Protein AF-0000000087408453 (afdb_homodimer)

Solvent-accessible surface area (backbone atoms only — not comparable to full-atom values): 18661 Å² total; per-residue (Å²): 133,64,46,67,60,50,50,52,52,48,30,49,55,36,47,44,51,53,50,49,47,56,53,43,51,70,57,34,49,85,75,74,33,48,58,51,70,79,41,79,42,67,75,46,68,45,83,52,96,92,34,79,39,80,36,68,42,66,32,49,29,30,40,36,37,74,56,30,38,35,37,43,53,87,82,32,24,35,42,33,34,52,36,48,50,93,59,66,45,54,67,56,48,38,49,48,47,66,75,33,64,50,28,38,32,23,30,66,84,51,62,87,54,58,64,39,41,44,90,76,63,60,88,70,57,37,64,59,42,44,52,46,52,69,71,42,90,58,61,37,31,34,44,30,37,54,25,95,35,62,67,55,35,51,56,47,51,55,51,46,52,54,51,30,60,75,61,58,50,59,86,121,132,62,48,67,60,52,49,52,50,46,30,48,56,37,46,45,48,53,51,49,47,56,53,45,50,69,58,35,48,83,75,72,32,48,59,50,71,77,41,79,42,67,75,48,68,44,83,53,97,94,34,80,38,79,35,68,43,65,33,48,29,29,40,37,39,72,56,31,37,36,38,43,53,87,83,32,25,35,41,34,36,53,35,48,49,92,60,65,44,53,68,57,49,38,50,49,47,67,77,33,66,52,29,38,31,24,29,66,84,52,59,87,54,57,65,39,41,43,89,75,63,60,90,69,56,36,64,60,41,44,49,48,53,69,71,42,90,56,61,38,31,33,45,31,37,54,26,96,36,63,68,55,35,51,55,48,51,55,51,46,52,54,52,32,60,76,60,58,49,59,86,122

pLDDT: mean 95.97, std 4.16, range [68.38, 98.94]

Secondary structure (DSSP, 8-state):
--HHHHHHHHHHHHHHHHHHHHHHHHHGGGGT-EEPPPEEE-S-EEEETTEEEE--S-EEEEEEETTEEEEE-SS-EEEEEEEEGGG--HHHHHHHHHH-SSEEEEESSSTTSEEEETTTT-S--HHHHHHHHHHSS-SEEEEEEEESSHHHHHHHHHHHHHHHHHTT-S--/--HHHHHHHHHHHHHHHHHHHHHHHHHGGGGT-EEPPPEEE-S-EEEETTEEEE--S-EEEEEEETTEEEEE-SS-EEEEEEEEGGG--HHHHHHHHHH-SSEEEEESSSTTSEEEETTTT-S--HHHHHHHHHHSS-SEEEEEEEESSHHHHHHHHHHHHHHHHHTT-S--

Foldseek 3Di:
DDPVVVVVLQCQQQVLVQVLLVVCCVPCVVVVKHKDHKDWDAFAWDCDPNATDHDRGTWIWIDIPDFKIWTDDSVFTKMKGKFFLVLDDLVLLQVLCVLFVQKWKAAPVPRRDTLDGCVPPPDDHSVSSNVSSVPDPGGMMMIMGGDHHSVVRSVVVVVVSVSCVVSVRHPD/DDPVVVVVLQCQQQVLVQVLLVVCCVPCVVVVKHKDHKDWDAFAWDQDPNATHHDRGTWIWIDIPDFKIWTDDSVFTKMKGKFFLVLDDLVLLQVLCVVFVQKWKAAPVCRRDTLDGCVPPPDDHSVSSNVSSVPDPGGMMMIMGGDHHSVVRSVVVVVVSVSCVVSVRHPD

Nearest PDB structures (foldseek):
  1yb3-assembly1_A  TM=9.472E-01  e=1.348E-21  Pyrococcus furiosus
  2ip4-assembly2_B  TM=4.965E-01  e=4.351E+00  Thermus thermophilus HB8
  6wom-assembly2_C  TM=4.190E-01  e=4.351E+00  Elizabethkingia anophelis
  2yrx-assembly1_A  TM=4.524E-01  e=7.508E+00  Geobacillus kaustophilus
  1yb3-assembly1_A  TM=9.467E-01  e=1.176E-21  Pyrococcus furiosus

Sequence (344 aa):
MNVREIHEFLNEMWESIFTLNEELKLELPREGFRVEDVEEAFGAYLFLDGEWRLMKYPHPAFEIKPQIEVGATPESYYFVVAVPKERISENFVGLFVEIFPRSFIYGAQDFLSDVYNWRRDGRVSPTEILEKIEGSSENLFQFEANFGSAGALKQGILRLIDLGKRFEIFDLMNVREIHEFLNEMWESIFTLNEELKLELPREGFRVEDVEEAFGAYLFLDGEWRLMKYPHPAFEIKPQIEVGATPESYYFVVAVPKERISENFVGLFVEIFPRSFIYGAQDFLSDVYNWRRDGRVSPTEILEKIEGSSENLFQFEANFGSAGALKQGILRLIDLGKRFEIFDL

InterPro domains:
  IPR024505 Protein of unknown function DUF3201 [PF11447] (8-158)
  IPR045864 Class II Aminoacyl-tRNA synthetase/Biotinyl protein ligase (BPL) and lipoyl protein ligase (LPL) [G3DSA:3.30.930.10] (1-170)

Structure (mmCIF, N/CA/C/O backbone):
data_AF-0000000087408453-model_v1
#
loop_
_entity.id
_entity.type
_entity.pdbx_description
1 polymer 'DUF3201 domain-containing protein'
#
loop_
_atom_site.group_PDB
_atom_site.id
_atom_site.type_symbol
_atom_site.label_atom_id
_atom_site.label_alt_id
_atom_site.label_comp_id
_atom_site.label_asym_id
_atom_site.label_entity_id
_atom_site.label_seq_id
_atom_site.pdbx_PDB_ins_code
_atom_site.Cartn_x
_atom_site.Cartn_y
_atom_site.Cartn_z
_atom_site.occupancy
_atom_site.B_iso_or_equiv
_atom_site.auth_seq_id
_atom_site.auth_comp_id
_atom_site.auth_asym_id
_atom_site.auth_atom_id
_atom_site.pdbx_PDB_model_num
ATOM 1 N N . MET A 1 1 ? -10.281 -0.448 -14.07 1 76 1 MET A N 1
ATOM 2 C CA . MET A 1 1 ? -9.273 0.572 -13.789 1 76 1 MET A CA 1
ATOM 3 C C . MET A 1 1 ? -7.996 0.302 -14.578 1 76 1 MET A C 1
ATOM 5 O O . MET A 1 1 ? -7.609 -0.853 -14.766 1 76 1 MET A O 1
ATOM 9 N N . ASN A 1 2 ? -7.426 1.362 -15.031 1 90.06 2 ASN A N 1
ATOM 10 C CA . ASN A 1 2 ? -6.203 1.257 -15.82 1 90.06 2 ASN A CA 1
ATOM 11 C C . ASN A 1 2 ? -4.992 0.958 -14.938 1 90.06 2 ASN A C 1
ATOM 13 O O . ASN A 1 2 ? -4.613 1.776 -14.102 1 90.06 2 ASN A O 1
ATOM 17 N N . VAL A 1 3 ? -4.387 -0.182 -15.133 1 93.56 3 VAL A N 1
ATOM 18 C CA . VAL A 1 3 ? -3.301 -0.672 -14.289 1 93.56 3 VAL A CA 1
ATOM 19 C C . VAL A 1 3 ? -2.098 0.26 -14.398 1 93.56 3 VAL A C 1
ATOM 21 O O . VAL A 1 3 ? -1.432 0.549 -13.406 1 93.56 3 VAL A O 1
ATOM 24 N N . ARG A 1 4 ? -1.843 0.698 -15.555 1 94.69 4 ARG A N 1
ATOM 25 C CA . ARG A 1 4 ? -0.715 1.602 -15.766 1 94.69 4 ARG A CA 1
ATOM 26 C C . ARG A 1 4 ? -0.876 2.879 -14.953 1 94.69 4 ARG A C 1
ATOM 28 O O . ARG A 1 4 ? 0.064 3.32 -14.289 1 94.69 4 ARG A O 1
ATOM 35 N N . GLU A 1 5 ? -2.025 3.443 -14.977 1 95 5 GLU A N 1
ATOM 36 C CA . GLU A 1 5 ? -2.295 4.688 -14.266 1 95 5 GLU A CA 1
ATOM 37 C C . GLU A 1 5 ? -2.16 4.5 -12.758 1 95 5 GLU A C 1
ATOM 39 O O . GLU A 1 5 ? -1.572 5.336 -12.07 1 95 5 GLU A O 1
ATOM 44 N N . ILE A 1 6 ? -2.66 3.404 -12.305 1 95.94 6 ILE A N 1
ATOM 45 C CA . ILE A 1 6 ? -2.6 3.127 -10.875 1 95.94 6 ILE A CA 1
ATOM 46 C C . ILE A 1 6 ? -1.148 2.904 -10.453 1 95.94 6 ILE A C 1
ATOM 48 O O . ILE A 1 6 ? -0.705 3.428 -9.43 1 95.94 6 ILE A O 1
ATOM 52 N N . HIS A 1 7 ? -0.472 2.146 -11.266 1 96.94 7 HIS A N 1
ATOM 53 C CA . HIS A 1 7 ? 0.93 1.866 -10.977 1 96.94 7 HIS A CA 1
ATOM 54 C C . HIS A 1 7 ? 1.746 3.152 -10.906 1 96.94 7 HIS A C 1
ATOM 56 O O . HIS A 1 7 ? 2.492 3.369 -9.953 1 96.94 7 HIS A O 1
ATOM 62 N N . GLU A 1 8 ? 1.574 3.938 -11.906 1 96.75 8 GLU A N 1
ATOM 63 C CA . GLU A 1 8 ? 2.33 5.188 -11.953 1 96.75 8 GLU A CA 1
ATOM 64 C C . GLU A 1 8 ? 1.971 6.098 -10.789 1 96.75 8 GLU A C 1
ATOM 66 O O . GLU A 1 8 ? 2.848 6.727 -10.188 1 96.75 8 GLU A O 1
ATOM 71 N N . PHE A 1 9 ? 0.693 6.145 -10.547 1 97.31 9 PHE A N 1
ATOM 72 C CA . PHE A 1 9 ? 0.204 6.98 -9.453 1 97.31 9 PHE A CA 1
ATOM 73 C C . PHE A 1 9 ? 0.789 6.527 -8.125 1 97.31 9 PHE A C 1
ATOM 75 O O . PHE A 1 9 ? 1.341 7.336 -7.375 1 97.31 9 PHE A O 1
ATOM 82 N N . LEU A 1 10 ? 0.702 5.266 -7.773 1 98.19 10 LEU A N 1
ATOM 83 C CA . LEU A 1 10 ? 1.181 4.73 -6.504 1 98.19 10 LEU A CA 1
ATOM 84 C C . LEU A 1 10 ? 2.701 4.82 -6.414 1 98.19 10 LEU A C 1
ATOM 86 O O . LEU A 1 10 ? 3.248 5.133 -5.355 1 98.19 10 LEU A O 1
ATOM 90 N N . ASN A 1 11 ? 3.371 4.516 -7.469 1 98.19 11 ASN A N 1
ATOM 91 C CA . ASN A 1 11 ? 4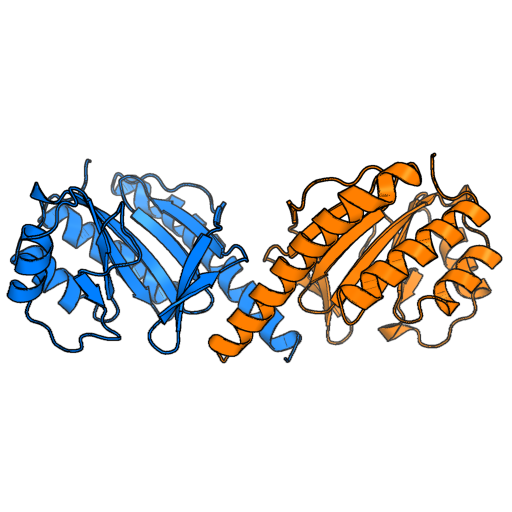.824 4.637 -7.465 1 98.19 11 ASN A CA 1
ATOM 92 C C . ASN A 1 11 ? 5.27 6.066 -7.152 1 98.19 11 ASN A C 1
ATOM 94 O O . ASN A 1 11 ? 6.191 6.273 -6.367 1 98.19 11 ASN A O 1
ATOM 98 N N . GLU A 1 12 ? 4.613 6.984 -7.797 1 98 12 GLU A N 1
ATOM 99 C CA . GLU A 1 12 ? 4.953 8.383 -7.555 1 98 12 GLU A CA 1
ATOM 100 C C . GLU A 1 12 ? 4.691 8.766 -6.102 1 98 12 GLU A C 1
ATOM 102 O O . GLU A 1 12 ? 5.508 9.453 -5.477 1 98 12 GLU A O 1
ATOM 107 N N . MET A 1 13 ? 3.604 8.359 -5.566 1 98.31 13 MET A N 1
ATOM 108 C CA . MET A 1 13 ? 3.227 8.688 -4.195 1 98.31 13 MET A CA 1
ATOM 109 C C . MET A 1 13 ? 4.266 8.164 -3.209 1 98.31 13 MET A C 1
ATOM 111 O O . MET A 1 13 ? 4.762 8.914 -2.367 1 98.31 13 MET A O 1
ATOM 115 N N . TRP A 1 14 ? 4.656 6.949 -3.367 1 98.75 14 TRP A N 1
ATOM 116 C CA . TRP A 1 14 ? 5.602 6.34 -2.438 1 98.75 14 TRP A CA 1
ATOM 117 C C . TRP A 1 14 ? 7.012 6.871 -2.67 1 98.75 14 TRP A C 1
ATOM 119 O O . TRP A 1 14 ? 7.719 7.207 -1.719 1 98.75 14 TRP A O 1
ATOM 129 N N . GLU A 1 15 ? 7.367 6.98 -3.885 1 98.56 15 GLU A N 1
ATOM 130 C CA . GLU A 1 15 ? 8.703 7.477 -4.203 1 98.56 15 GLU A CA 1
ATOM 131 C C . GLU A 1 15 ? 8.898 8.898 -3.689 1 98.56 15 GLU A C 1
ATOM 133 O O . GLU A 1 15 ? 9.969 9.242 -3.186 1 98.56 15 GLU A O 1
ATOM 138 N N . SER A 1 16 ? 7.91 9.703 -3.904 1 98.81 16 SER A N 1
ATOM 139 C CA . SER A 1 16 ? 8.023 11.094 -3.486 1 98.81 16 SER A CA 1
ATOM 140 C C . SER A 1 16 ? 8.188 11.211 -1.974 1 98.81 16 SER A C 1
ATOM 142 O O . SER A 1 16 ? 8.906 12.078 -1.483 1 98.81 16 SER A O 1
ATOM 144 N N . ILE A 1 17 ? 7.523 10.344 -1.238 1 98.94 17 ILE A N 1
ATOM 145 C CA . ILE A 1 17 ? 7.629 10.383 0.217 1 98.94 17 ILE A CA 1
ATOM 146 C C . ILE A 1 17 ? 9 9.875 0.647 1 98.94 17 ILE A C 1
ATOM 148 O O . ILE A 1 17 ? 9.617 10.422 1.565 1 98.94 17 ILE A O 1
ATOM 152 N N . PHE A 1 18 ? 9.523 8.859 -0.008 1 98.88 18 PHE A N 1
ATOM 153 C CA . PHE A 1 18 ? 10.883 8.406 0.273 1 98.88 18 PHE A CA 1
ATOM 154 C C . PHE A 1 18 ? 11.891 9.523 0.042 1 98.88 18 PHE A C 1
ATOM 156 O O . PHE A 1 18 ? 12.758 9.766 0.88 1 98.88 18 PHE A O 1
ATOM 163 N N . THR A 1 19 ? 11.711 10.125 -1.048 1 98.81 19 THR A N 1
ATOM 164 C CA . THR A 1 19 ? 12.633 11.203 -1.402 1 98.81 19 THR A CA 1
ATOM 165 C C . THR A 1 19 ? 12.539 12.352 -0.395 1 98.81 19 THR A C 1
ATOM 167 O O . THR A 1 19 ? 13.555 12.852 0.081 1 98.81 19 THR A O 1
ATOM 170 N N . LEU A 1 20 ? 11.352 12.75 -0.114 1 98.88 20 LEU A N 1
ATOM 171 C CA . LEU A 1 20 ? 11.141 13.812 0.859 1 98.88 20 LEU A CA 1
ATOM 172 C C . LEU A 1 20 ? 11.758 13.445 2.207 1 98.88 20 LEU A C 1
ATOM 174 O O . LEU A 1 20 ? 12.367 14.289 2.867 1 98.88 20 LEU A O 1
ATOM 178 N N . ASN A 1 21 ? 11.539 12.219 2.645 1 98.88 21 ASN A N 1
ATOM 179 C CA . ASN A 1 21 ? 12.094 11.742 3.906 1 98.88 21 ASN A CA 1
ATOM 180 C C . ASN A 1 21 ? 13.609 11.914 3.957 1 98.88 21 ASN A C 1
ATOM 182 O O . ASN A 1 21 ? 14.148 12.422 4.941 1 98.88 21 ASN A O 1
ATOM 186 N N . GLU A 1 22 ? 14.25 11.547 2.893 1 98.75 22 GLU A N 1
ATOM 187 C CA . GLU A 1 22 ? 15.703 11.688 2.824 1 98.75 22 GLU A CA 1
ATOM 188 C C . GLU A 1 22 ? 16.125 13.148 2.895 1 98.75 22 GLU A C 1
ATOM 190 O O . GLU A 1 22 ? 17.094 13.492 3.578 1 98.75 22 GLU A O 1
ATOM 195 N N . GLU A 1 23 ? 15.422 13.961 2.178 1 98.69 23 GLU A N 1
ATOM 196 C CA . GLU A 1 23 ? 15.727 15.391 2.184 1 98.69 23 GLU A CA 1
ATOM 197 C C . GLU A 1 23 ? 15.562 15.984 3.58 1 98.69 23 GLU A C 1
ATOM 199 O O . GLU A 1 23 ? 16.422 16.734 4.043 1 98.69 23 GLU A O 1
ATOM 204 N N . LEU A 1 24 ? 14.5 15.633 4.219 1 98.75 24 LEU A N 1
ATOM 205 C CA . LEU A 1 24 ? 14.203 16.219 5.523 1 98.75 24 LEU A CA 1
ATOM 206 C C . LEU A 1 24 ? 15.164 15.688 6.586 1 98.75 24 LEU A C 1
ATOM 208 O O . LEU A 1 24 ? 15.5 16.391 7.535 1 98.75 24 LEU A O 1
ATOM 212 N N . LYS A 1 25 ? 15.625 14.453 6.441 1 98.56 25 LYS A N 1
ATOM 213 C CA . LYS A 1 25 ? 16.641 13.898 7.344 1 98.56 25 LYS A CA 1
ATOM 214 C C . LYS A 1 25 ? 17.922 14.719 7.301 1 98.56 25 LYS A C 1
ATOM 216 O O . LYS A 1 25 ? 18.641 14.805 8.297 1 98.56 25 LYS A O 1
ATOM 221 N N . LEU A 1 26 ? 18.172 15.266 6.199 1 97.88 26 LEU A N 1
ATOM 222 C CA . LEU A 1 26 ? 19.375 16.062 6.027 1 97.88 26 LEU A CA 1
ATOM 223 C C . LEU A 1 26 ? 19.172 17.484 6.543 1 97.88 26 LEU A C 1
ATOM 225 O O . LEU A 1 26 ? 20.078 18.094 7.117 1 97.88 26 LEU A O 1
ATOM 229 N N . GLU A 1 27 ? 18.031 18 6.445 1 97.44 27 GLU A N 1
ATOM 230 C CA . GLU A 1 27 ? 17.797 19.422 6.617 1 97.44 27 GLU A CA 1
ATOM 231 C C . GLU A 1 27 ? 17.328 19.734 8.031 1 97.44 27 GLU A C 1
ATOM 233 O O . GLU A 1 27 ? 17.688 20.766 8.602 1 97.44 27 GLU A O 1
ATOM 238 N N . LEU A 1 28 ? 16.562 18.875 8.672 1 97.38 28 LEU A N 1
ATOM 239 C CA . LEU A 1 28 ? 15.758 19.297 9.82 1 97.38 28 LEU A CA 1
ATOM 240 C C . LEU A 1 28 ? 16.531 19.125 11.117 1 97.38 28 LEU A C 1
ATOM 242 O O . LEU A 1 28 ? 16.203 19.734 12.133 1 97.38 28 LEU A O 1
ATOM 246 N N . PRO A 1 29 ? 17.562 18.234 11.086 1 94.81 29 PRO A N 1
ATOM 247 C CA . PRO A 1 29 ? 18.328 18.125 12.336 1 94.81 29 PRO A CA 1
ATOM 248 C C . PRO A 1 29 ? 18.922 19.453 12.781 1 94.81 29 PRO A C 1
ATOM 250 O O . PRO A 1 29 ? 19 19.734 13.984 1 94.81 29 PRO A O 1
ATOM 253 N N . ARG A 1 30 ? 19.266 20.281 11.922 1 92.62 30 ARG A N 1
ATOM 254 C CA . ARG A 1 30 ? 19.812 21.594 12.266 1 92.62 30 ARG A CA 1
ATOM 255 C C . ARG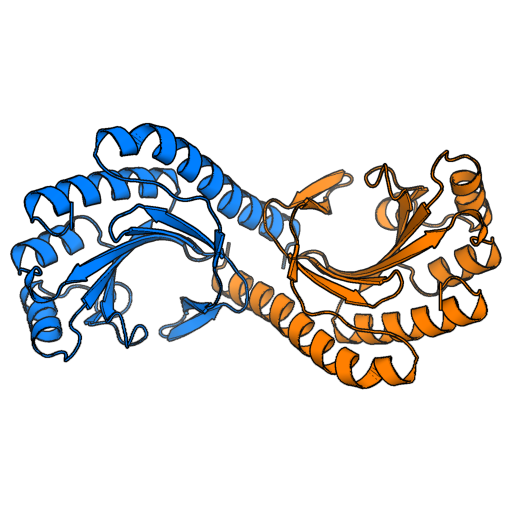 A 1 30 ? 18.781 22.469 12.953 1 92.62 30 ARG A C 1
ATOM 257 O O . ARG A 1 30 ? 19.125 23.422 13.656 1 92.62 30 ARG A O 1
ATOM 264 N N . GLU A 1 31 ? 17.516 22.141 12.75 1 91.56 31 GLU A N 1
ATOM 265 C CA . GLU A 1 31 ? 16.422 22.891 13.352 1 91.56 31 GLU A CA 1
ATOM 266 C C . GLU A 1 31 ? 15.953 22.25 14.656 1 91.56 31 GLU A C 1
ATOM 268 O O . GLU A 1 31 ? 14.984 22.719 15.266 1 91.56 31 GLU A O 1
ATOM 273 N N . GLY A 1 32 ? 16.578 21.141 15.055 1 92.19 32 GLY A N 1
ATOM 274 C CA . GLY A 1 32 ? 16.25 20.5 16.312 1 92.19 32 GLY A CA 1
ATOM 275 C C . GLY A 1 32 ? 15.25 19.375 16.156 1 92.19 32 GLY A C 1
ATOM 276 O O . GLY A 1 32 ? 14.688 18.891 17.141 1 92.19 32 GLY A O 1
ATOM 277 N N . PHE A 1 33 ? 14.961 18.906 14.938 1 96.62 33 PHE A N 1
ATOM 278 C CA . PHE A 1 33 ? 13.984 17.844 14.695 1 96.62 33 PHE A CA 1
ATOM 279 C C . PHE A 1 33 ? 14.68 16.562 14.266 1 96.62 33 PHE A C 1
ATOM 281 O O . PHE A 1 33 ? 15.742 16.594 13.641 1 96.62 33 PHE A O 1
ATOM 288 N N . ARG A 1 34 ? 14.109 15.461 14.711 1 97.25 34 ARG A N 1
ATOM 289 C CA . ARG A 1 34 ? 14.562 14.141 14.281 1 97.25 34 ARG A CA 1
ATOM 290 C C . ARG A 1 34 ? 13.562 13.508 13.312 1 97.25 34 ARG A C 1
ATOM 292 O O . ARG A 1 34 ? 12.375 13.422 13.609 1 97.25 34 ARG A O 1
ATOM 299 N N . VAL A 1 35 ? 14.047 13.086 12.219 1 98.62 35 VAL A N 1
ATOM 300 C CA . VAL A 1 35 ? 13.203 12.508 11.18 1 98.62 35 VAL A CA 1
ATOM 301 C C . VAL A 1 35 ? 13.352 10.984 11.172 1 98.62 35 VAL A C 1
ATOM 303 O O . VAL A 1 35 ? 14.453 10.469 11.023 1 98.62 35 VAL A O 1
ATOM 306 N N . GLU A 1 36 ? 12.25 10.273 11.328 1 98.81 36 GLU A N 1
ATOM 307 C CA . GLU A 1 36 ? 12.25 8.812 11.344 1 98.81 36 GLU A CA 1
ATOM 308 C C . GLU A 1 36 ? 12.102 8.242 9.938 1 98.81 36 GLU A C 1
ATOM 310 O O . GLU A 1 36 ? 11.836 8.984 8.992 1 98.81 36 GLU A O 1
ATOM 315 N N . ASP A 1 37 ? 12.336 6.973 9.852 1 98.62 37 ASP A N 1
ATOM 316 C CA . ASP A 1 37 ? 12.211 6.301 8.562 1 98.62 37 ASP A CA 1
ATOM 317 C C . ASP A 1 37 ? 10.75 6.207 8.133 1 98.62 37 ASP A C 1
ATOM 319 O O . ASP A 1 37 ? 9.844 6.238 8.969 1 98.62 37 ASP A O 1
ATOM 323 N N . VAL A 1 38 ? 10.594 6.098 6.84 1 98.81 38 VAL A N 1
ATOM 324 C CA . VAL A 1 38 ? 9.258 5.875 6.289 1 98.81 38 VAL A CA 1
ATOM 325 C C . VAL A 1 38 ? 8.742 4.5 6.715 1 98.81 38 VAL A C 1
ATOM 327 O O . VAL A 1 38 ? 9.492 3.518 6.688 1 98.81 38 VAL A O 1
ATOM 330 N N . GLU A 1 39 ? 7.488 4.453 7.117 1 98.25 39 GLU A N 1
ATOM 331 C CA . GLU A 1 39 ? 6.816 3.201 7.457 1 98.25 39 GLU A CA 1
ATOM 332 C C . GLU A 1 39 ? 5.523 3.037 6.66 1 98.25 39 GLU A C 1
ATOM 334 O O . GLU A 1 39 ? 5.066 3.977 6.008 1 98.25 39 GLU A O 1
ATOM 339 N N . GLU A 1 40 ? 5.023 1.802 6.637 1 98 40 GLU A N 1
ATOM 340 C CA . GLU A 1 40 ? 3.691 1.512 6.113 1 98 40 GLU A CA 1
ATOM 341 C C . GLU A 1 40 ? 2.625 1.691 7.191 1 98 40 GLU A C 1
ATOM 343 O O . GLU A 1 40 ? 2.553 0.905 8.141 1 98 40 GLU A O 1
ATOM 348 N N . ALA A 1 41 ? 1.834 2.662 7.02 1 97.81 41 ALA A N 1
ATOM 349 C CA . ALA A 1 41 ? 0.827 2.955 8.039 1 97.81 41 ALA A CA 1
ATOM 350 C C . ALA A 1 41 ? -0.547 2.445 7.613 1 97.81 41 ALA A C 1
ATOM 352 O O . ALA A 1 41 ? -0.99 2.697 6.488 1 97.81 41 ALA A O 1
ATOM 353 N N . PHE A 1 42 ? -1.239 1.723 8.492 1 97.44 42 PHE A N 1
ATOM 354 C CA . PHE A 1 42 ? -2.592 1.226 8.273 1 97.44 42 PHE A CA 1
ATOM 355 C C . PHE A 1 42 ? -3.602 2.018 9.094 1 97.44 42 PHE A C 1
ATOM 357 O O . PHE A 1 42 ? -3.227 2.744 10.016 1 97.44 42 PHE A O 1
ATOM 364 N N . GLY A 1 43 ? -4.816 1.871 8.711 1 93.94 43 GLY A N 1
ATOM 365 C CA . GLY A 1 43 ? -5.898 2.367 9.547 1 93.94 43 GLY A CA 1
ATOM 366 C C . GLY A 1 43 ? -6.188 3.842 9.336 1 93.94 43 GLY A C 1
ATOM 367 O O . GLY A 1 43 ? -6.875 4.465 10.148 1 93.94 43 GLY A O 1
ATOM 368 N N . ALA A 1 44 ? -5.625 4.398 8.344 1 95.38 44 ALA A N 1
ATOM 369 C CA . ALA A 1 44 ? -5.945 5.785 8.016 1 95.38 44 ALA A CA 1
ATOM 370 C C . ALA A 1 44 ? -7.32 5.891 7.363 1 95.38 44 ALA A C 1
ATOM 372 O O . ALA A 1 44 ? -7.895 4.879 6.953 1 95.38 44 ALA A O 1
ATOM 373 N N . TYR A 1 45 ? -7.836 7.117 7.328 1 95.94 45 TYR A N 1
ATOM 374 C CA . TYR A 1 45 ? -9.133 7.406 6.719 1 95.94 45 TYR A CA 1
ATOM 375 C C . TYR A 1 45 ? -9.008 8.508 5.672 1 95.94 45 TYR A C 1
ATOM 377 O O . TYR A 1 45 ? -8.148 9.383 5.785 1 95.94 45 TYR A O 1
ATOM 385 N N . LEU A 1 46 ? -9.82 8.43 4.676 1 94.69 46 LEU A N 1
ATOM 386 C CA . LEU A 1 46 ? -10.008 9.477 3.684 1 94.69 46 LEU A CA 1
ATOM 387 C C . LEU A 1 46 ? -11.391 10.102 3.799 1 94.69 46 LEU A C 1
ATOM 389 O O . LEU A 1 46 ? -12.367 9.406 4.109 1 94.69 46 LEU A O 1
ATOM 393 N N . PHE A 1 47 ? -11.414 11.383 3.529 1 93.69 47 PHE A N 1
ATOM 394 C CA . PHE A 1 47 ? -12.711 12.039 3.473 1 93.69 47 PHE A CA 1
ATOM 395 C C . PHE A 1 47 ? -13.266 12.031 2.051 1 93.69 47 PHE A C 1
ATOM 397 O O . PHE A 1 47 ? -12.812 12.812 1.206 1 93.69 47 PHE A O 1
ATOM 404 N N . LEU A 1 48 ? -14.188 11.141 1.78 1 92.19 48 LEU A N 1
ATOM 405 C CA . LEU A 1 48 ? -14.766 10.945 0.457 1 92.19 48 LEU A CA 1
ATOM 406 C C . LEU A 1 48 ? -16.297 11.016 0.519 1 92.19 48 LEU A C 1
ATOM 408 O O . LEU A 1 48 ? -16.906 10.391 1.381 1 92.19 48 LEU A O 1
ATOM 412 N N . ASP A 1 49 ? -16.859 11.805 -0.379 1 89.75 49 ASP A N 1
ATOM 413 C CA . ASP A 1 49 ? -18.312 11.93 -0.5 1 89.75 49 ASP A CA 1
ATOM 414 C C . ASP A 1 49 ? -18.938 12.305 0.841 1 89.75 49 ASP A C 1
ATOM 416 O O . ASP A 1 49 ? -19.938 11.703 1.248 1 89.75 49 ASP A O 1
ATOM 420 N N . GLY A 1 50 ? -18.297 13.102 1.628 1 89.56 50 GLY A N 1
ATOM 421 C CA . GLY A 1 50 ? -18.844 13.656 2.852 1 89.56 50 GLY A CA 1
ATOM 422 C C . GLY A 1 50 ? -18.641 12.758 4.059 1 89.56 50 GLY A C 1
ATOM 423 O O . GLY A 1 50 ? -19.156 13.039 5.145 1 89.56 50 GLY A O 1
ATOM 424 N N . GLU A 1 51 ? -17.891 11.695 3.809 1 93.19 51 GLU A N 1
ATOM 425 C CA . GLU A 1 51 ? -17.703 10.758 4.91 1 93.19 51 GLU A CA 1
ATOM 426 C C . GLU A 1 51 ? -16.25 10.305 5.004 1 93.19 51 GLU A C 1
ATOM 428 O O . GLU A 1 51 ? -15.531 10.297 4.004 1 93.19 51 GLU A O 1
ATOM 433 N N . TRP A 1 52 ? -15.938 10.016 6.258 1 94.56 52 TRP A N 1
ATOM 434 C CA . TRP A 1 52 ? -14.641 9.383 6.473 1 94.56 52 TRP A CA 1
ATOM 435 C C . TRP A 1 52 ? -14.688 7.898 6.125 1 94.56 52 TRP A C 1
ATOM 437 O O . TRP A 1 52 ? -15.531 7.16 6.648 1 94.56 52 TRP A O 1
ATOM 447 N N . ARG A 1 53 ? -13.812 7.5 5.262 1 96 53 ARG A N 1
ATOM 448 C CA . ARG A 1 53 ? -13.773 6.109 4.816 1 96 53 ARG A CA 1
ATOM 449 C C . ARG A 1 53 ? -12.43 5.461 5.16 1 96 53 ARG A C 1
ATOM 451 O O . ARG A 1 53 ? -11.375 6.027 4.879 1 96 53 ARG A O 1
ATOM 458 N N . LEU A 1 54 ? -12.531 4.309 5.695 1 97.5 54 LEU A N 1
ATOM 459 C CA . LEU A 1 54 ? -11.352 3.582 6.16 1 97.5 54 LEU A CA 1
ATOM 460 C C . LEU A 1 54 ? -10.508 3.098 4.984 1 97.5 54 LEU A C 1
ATOM 462 O O . LEU A 1 54 ? -11.047 2.596 3.996 1 97.5 54 LEU A O 1
ATOM 466 N N . MET A 1 55 ? -9.203 3.275 5.039 1 97.81 55 MET A N 1
ATOM 467 C CA . MET A 1 55 ? -8.227 2.66 4.148 1 97.81 55 MET A CA 1
ATOM 468 C C . MET A 1 55 ? -7.789 1.299 4.68 1 97.81 55 MET A C 1
ATOM 470 O O . MET A 1 55 ? -7.145 1.215 5.727 1 97.81 55 MET A O 1
ATOM 474 N N . LYS A 1 56 ? -8.086 0.288 3.975 1 98.06 56 LYS A N 1
ATOM 475 C CA . LYS A 1 56 ? -7.648 -1.049 4.371 1 98.06 56 LYS A CA 1
ATOM 476 C C . LYS A 1 56 ? -6.242 -1.343 3.863 1 98.06 56 LYS A C 1
ATOM 478 O O . LYS A 1 56 ? -5.66 -2.379 4.191 1 98.06 56 LYS A O 1
ATOM 483 N N . TYR A 1 57 ? -5.723 -0.476 3.111 1 98.44 57 TYR A N 1
ATOM 484 C CA . TYR A 1 57 ? -4.379 -0.55 2.551 1 98.44 57 TYR A CA 1
ATOM 485 C C . TYR A 1 57 ? -3.449 0.444 3.234 1 98.44 57 TYR A C 1
ATOM 487 O O . TYR A 1 57 ? -3.898 1.466 3.76 1 98.44 57 TYR A O 1
ATOM 495 N N . PRO A 1 58 ? -2.186 0.103 3.219 1 98.5 58 PRO A N 1
ATOM 496 C CA . PRO A 1 58 ? -1.237 1.011 3.869 1 98.5 58 PRO A CA 1
ATOM 497 C C . PRO A 1 58 ? -0.893 2.223 3.006 1 98.5 58 PRO A C 1
ATOM 499 O O . PRO A 1 58 ? -1.162 2.223 1.802 1 98.5 58 PRO A O 1
ATOM 502 N N . HIS A 1 59 ? -0.4 3.221 3.596 1 98.69 59 HIS A N 1
ATOM 503 C CA . HIS A 1 59 ? 0.189 4.391 2.955 1 98.69 59 HIS A CA 1
ATOM 504 C C . HIS A 1 59 ? 1.525 4.754 3.594 1 98.69 59 HIS A C 1
ATOM 506 O O . HIS A 1 59 ? 1.819 4.328 4.715 1 98.69 59 HIS A O 1
ATOM 512 N N . PRO A 1 60 ? 2.418 5.438 2.867 1 98.88 60 PRO A N 1
ATOM 513 C CA . PRO A 1 60 ? 3.699 5.848 3.447 1 98.88 60 PRO A CA 1
ATOM 514 C C . PRO A 1 60 ? 3.557 7.008 4.426 1 98.88 60 PRO A C 1
ATOM 516 O O . PRO A 1 60 ? 2.863 7.988 4.133 1 98.88 60 PRO A O 1
ATOM 519 N N . ALA A 1 61 ? 4.164 6.895 5.535 1 98.81 61 ALA A N 1
ATOM 520 C CA . ALA A 1 61 ? 4.203 7.977 6.52 1 98.81 61 ALA A CA 1
ATOM 521 C C . ALA A 1 61 ? 5.477 7.91 7.359 1 98.81 61 ALA A C 1
ATOM 523 O O . ALA A 1 61 ? 6.133 6.867 7.418 1 98.81 61 ALA A O 1
ATOM 524 N N . PHE A 1 62 ? 5.867 9.016 7.922 1 98.88 62 PHE A N 1
ATOM 525 C CA . PHE A 1 62 ? 6.984 9.047 8.859 1 98.88 62 PHE A CA 1
ATOM 526 C C . PHE A 1 62 ? 6.809 10.164 9.883 1 98.88 62 PHE A C 1
ATOM 528 O O . PHE A 1 62 ? 6 11.078 9.68 1 98.88 62 PHE A O 1
ATOM 535 N N . GLU A 1 63 ? 7.543 9.992 10.914 1 98.69 63 GLU A N 1
ATOM 536 C CA . GLU A 1 63 ? 7.438 10.969 12 1 98.69 63 GLU A CA 1
ATOM 537 C C . GLU A 1 63 ? 8.594 11.961 11.961 1 98.69 63 GLU A C 1
ATOM 539 O O . GLU A 1 63 ? 9.734 11.586 11.656 1 98.69 63 GLU A O 1
ATOM 544 N N . ILE A 1 64 ? 8.281 13.156 12.156 1 98.25 64 ILE A N 1
ATOM 545 C CA . ILE A 1 64 ? 9.242 14.195 12.516 1 98.25 64 ILE A CA 1
ATOM 546 C C . ILE A 1 64 ? 9.078 14.57 13.984 1 98.25 64 ILE A C 1
ATOM 548 O O . ILE A 1 64 ? 8.102 15.211 14.359 1 98.25 64 ILE A O 1
ATOM 552 N N . LYS A 1 65 ? 10.047 14.172 14.703 1 96.31 65 LYS A N 1
ATOM 553 C CA . LYS A 1 65 ? 9.953 14.391 16.141 1 96.31 65 LYS A CA 1
ATOM 554 C C . LYS A 1 65 ? 10.5 15.766 16.531 1 96.31 65 LYS A C 1
ATOM 556 O O . LYS A 1 65 ? 11.555 16.172 16.047 1 96.31 65 LYS A O 1
ATOM 561 N N . PRO A 1 66 ? 9.734 16.406 17.406 1 91.31 66 PRO A N 1
ATOM 562 C CA . PRO A 1 66 ? 8.531 15.961 18.125 1 91.31 66 PRO A CA 1
ATOM 563 C C . PRO A 1 66 ? 7.242 16.297 17.391 1 91.31 66 PRO A C 1
ATOM 565 O O . PRO A 1 66 ? 7.191 17.281 16.641 1 91.31 66 PRO A O 1
ATOM 568 N N . GLN A 1 67 ? 6.141 15.492 17.344 1 93.38 67 GLN A N 1
ATOM 569 C CA . GLN A 1 67 ? 4.715 15.797 17.297 1 93.38 67 GLN A CA 1
ATOM 570 C C . GLN A 1 67 ? 4.199 15.797 15.859 1 93.38 67 GLN A C 1
ATOM 572 O O . GLN A 1 67 ? 3.012 16.016 15.617 1 93.38 67 GLN A O 1
ATOM 577 N N . ILE A 1 68 ? 5.117 15.633 14.852 1 98.25 68 ILE A N 1
ATOM 578 C CA . ILE A 1 68 ? 4.656 15.781 13.477 1 98.25 68 ILE A CA 1
ATOM 579 C C . ILE A 1 68 ? 4.66 14.422 12.781 1 98.25 68 ILE A C 1
ATOM 581 O O . ILE A 1 68 ? 5.609 13.641 12.922 1 98.25 68 ILE A O 1
ATOM 585 N N . GLU A 1 69 ? 3.643 14.141 12.109 1 98.56 69 GLU A N 1
ATOM 586 C CA . GLU A 1 69 ? 3.584 13.031 11.164 1 98.56 69 GLU A CA 1
ATOM 587 C C . GLU A 1 69 ? 3.436 13.539 9.734 1 98.56 69 GLU A C 1
ATOM 589 O O . GLU A 1 69 ? 2.693 14.492 9.477 1 98.56 69 GLU A O 1
ATOM 594 N N . VAL A 1 70 ? 4.121 12.906 8.859 1 98.88 70 VAL A N 1
ATOM 595 C CA . VAL A 1 70 ? 4.105 13.258 7.445 1 98.88 70 VAL A CA 1
ATOM 596 C C . VAL A 1 70 ? 3.781 12.023 6.609 1 98.88 70 VAL A C 1
ATOM 598 O O . VAL A 1 70 ? 4.25 10.922 6.91 1 98.88 70 VAL A O 1
ATOM 601 N N . GLY A 1 71 ? 2.963 12.219 5.594 1 98.81 71 GLY A N 1
ATOM 602 C CA . GLY A 1 71 ? 2.66 11.07 4.75 1 98.81 71 GLY A CA 1
ATOM 603 C C . GLY A 1 71 ? 1.899 11.445 3.492 1 98.81 71 GLY A C 1
ATOM 604 O O . GLY A 1 71 ? 1.814 12.625 3.137 1 98.81 71 GLY A O 1
ATOM 605 N N . ALA A 1 72 ? 1.441 10.438 2.793 1 98.81 72 ALA A N 1
ATOM 606 C CA . ALA A 1 72 ? 0.624 10.602 1.596 1 98.81 72 ALA A CA 1
ATOM 607 C C . ALA A 1 72 ? -0.437 9.508 1.494 1 98.81 72 ALA A C 1
ATOM 609 O O . ALA A 1 72 ? -0.175 8.352 1.822 1 98.81 72 ALA A O 1
ATOM 610 N N . THR A 1 73 ? -1.607 9.914 1.132 1 98.19 73 THR A N 1
ATOM 611 C CA . THR A 1 73 ? -2.701 9.031 0.747 1 98.19 73 THR A CA 1
ATOM 612 C C . THR A 1 73 ? -3.131 9.297 -0.693 1 98.19 73 THR A C 1
ATOM 614 O O . THR A 1 73 ? -2.658 10.242 -1.322 1 98.19 73 THR A O 1
ATOM 617 N N . PRO A 1 74 ? -3.975 8.453 -1.235 1 96.81 74 PRO A N 1
ATOM 618 C CA . PRO A 1 74 ? -4.457 8.734 -2.59 1 96.81 74 PRO A CA 1
ATOM 619 C C . PRO A 1 74 ? -5.148 10.086 -2.701 1 96.81 74 PRO A C 1
ATOM 621 O O . PRO A 1 74 ? -5.266 10.633 -3.801 1 96.81 74 PRO A O 1
ATOM 624 N N . GLU A 1 75 ? -5.488 10.586 -1.621 1 95.69 75 GLU A N 1
ATOM 625 C CA . GLU A 1 75 ? -6.191 11.867 -1.621 1 95.69 75 GLU A CA 1
ATOM 626 C C . GLU A 1 75 ? -5.207 13.039 -1.666 1 95.69 75 GLU A C 1
ATOM 628 O O . GLU A 1 75 ? -5.449 14.031 -2.354 1 95.69 75 GLU A O 1
ATOM 633 N N . SER A 1 76 ? -4.098 12.914 -0.888 1 97.19 76 SER A N 1
ATOM 634 C CA . SER A 1 76 ? -3.213 14.07 -0.767 1 97.19 76 SER A CA 1
ATOM 635 C C . SER A 1 76 ? -1.928 13.703 -0.032 1 97.19 76 SER A C 1
ATOM 637 O O . SER A 1 76 ? -1.825 12.625 0.551 1 97.19 76 SER A O 1
ATOM 639 N N . TYR A 1 77 ? -0.974 14.609 -0.198 1 98.75 77 TYR A N 1
ATOM 640 C CA . TYR A 1 77 ? 0.133 14.68 0.75 1 98.75 77 TYR A CA 1
ATOM 641 C C . TYR A 1 77 ? -0.271 15.445 2.004 1 98.75 77 TYR A C 1
ATOM 643 O O . TYR A 1 77 ? -1.097 16.359 1.943 1 98.75 77 TYR A O 1
ATOM 651 N N . TYR A 1 78 ? 0.349 15.039 3.123 1 98.81 78 TYR A N 1
ATOM 652 C CA . TYR A 1 78 ? -0.149 15.711 4.316 1 98.81 78 TYR A CA 1
ATOM 653 C C . TYR A 1 78 ? 0.929 15.773 5.395 1 98.81 78 TYR A C 1
ATOM 655 O O . TYR A 1 78 ? 1.888 15 5.371 1 98.81 78 TYR A O 1
ATOM 663 N N . PHE A 1 79 ? 0.768 16.703 6.285 1 98.88 79 PHE 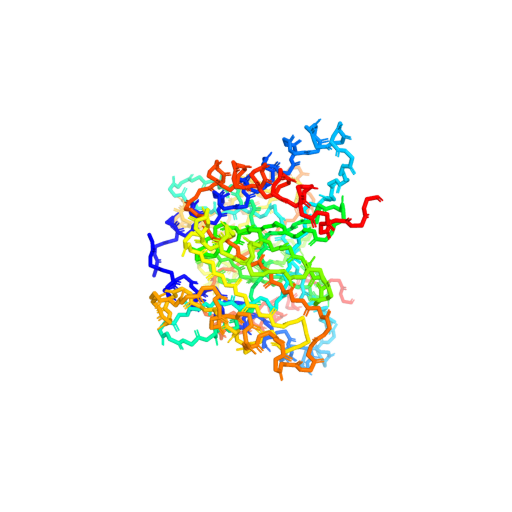A N 1
ATOM 664 C CA . PHE A 1 79 ? 1.338 16.594 7.625 1 98.88 79 PHE A CA 1
ATOM 665 C C . PHE A 1 79 ? 0.25 16.703 8.688 1 98.88 79 PHE A C 1
ATOM 667 O O . PHE A 1 79 ? -0.846 17.188 8.414 1 98.88 79 PHE A O 1
ATOM 674 N N . VAL A 1 80 ? 0.532 16.172 9.82 1 98.38 80 VAL A N 1
ATOM 675 C CA . VAL A 1 80 ? -0.278 16.297 11.023 1 98.38 80 VAL A CA 1
ATOM 676 C C . VAL A 1 80 ? 0.608 16.703 12.203 1 98.38 80 VAL A C 1
ATOM 678 O O . VAL A 1 80 ? 1.665 16.094 12.422 1 98.38 80 VAL A O 1
ATOM 681 N N . VAL A 1 81 ? 0.211 17.703 12.891 1 98.31 81 VAL A N 1
ATOM 682 C CA . VAL A 1 81 ? 0.947 18.078 14.094 1 98.31 81 VAL A CA 1
ATOM 683 C C . VAL A 1 81 ? 0.027 17.984 15.312 1 98.31 81 VAL A C 1
ATOM 685 O O . VAL A 1 81 ? -1.099 18.484 15.281 1 98.31 81 VAL A O 1
ATOM 688 N N . ALA A 1 82 ? 0.517 17.297 16.297 1 97.25 82 ALA A N 1
ATOM 689 C CA . ALA A 1 82 ? -0.207 17.203 17.562 1 97.25 82 ALA A CA 1
ATOM 690 C C . ALA A 1 82 ? 0.051 18.438 18.438 1 97.25 82 ALA A C 1
ATOM 692 O O . ALA A 1 82 ? 1.204 18.781 18.703 1 97.25 82 ALA A O 1
ATOM 693 N N . VAL A 1 83 ? -0.982 19.047 18.891 1 97.31 83 VAL A N 1
ATOM 694 C CA . VAL A 1 83 ? -0.868 20.25 19.703 1 97.31 83 VAL A CA 1
ATOM 695 C C . VAL A 1 83 ? -1.676 20.078 21 1 97.31 83 VAL A C 1
ATOM 697 O O . VAL A 1 83 ? -2.889 19.859 20.953 1 97.31 83 VAL A O 1
ATOM 700 N N . PRO A 1 84 ? -1.036 20.203 22.141 1 95.81 84 PRO A N 1
ATOM 701 C CA . PRO A 1 84 ? -1.794 20.172 23.391 1 95.81 84 PRO A CA 1
ATOM 702 C C . PRO A 1 84 ? -2.836 21.281 23.484 1 95.81 84 PRO A C 1
ATOM 704 O O . PRO A 1 84 ? -2.578 22.406 23.062 1 95.81 84 PRO A O 1
ATOM 707 N N . LYS A 1 85 ? -3.957 20.891 24.062 1 95.75 85 LYS A N 1
ATOM 708 C CA . LYS A 1 85 ? -5.082 21.812 24.156 1 95.75 85 LYS A CA 1
ATOM 709 C C . LYS A 1 85 ? -4.664 23.125 24.844 1 95.75 85 LYS A C 1
ATOM 711 O O . LYS A 1 85 ? -5.066 24.203 24.406 1 95.75 85 LYS A O 1
ATOM 716 N N . GLU A 1 86 ? -3.807 23.047 25.828 1 94.75 86 GLU A N 1
ATOM 717 C CA . GLU A 1 86 ? -3.422 24.203 26.641 1 94.75 86 GLU A CA 1
ATOM 718 C C . GLU A 1 86 ? -2.553 25.172 25.859 1 94.75 86 GLU A C 1
ATOM 720 O O . GLU A 1 86 ? -2.354 26.312 26.266 1 94.75 86 GLU A O 1
ATOM 725 N N . ARG A 1 87 ? -2.125 24.766 24.672 1 95.31 87 ARG A N 1
ATOM 726 C CA . ARG A 1 87 ? -1.244 25.625 23.875 1 95.31 87 ARG A CA 1
ATOM 727 C C . ARG 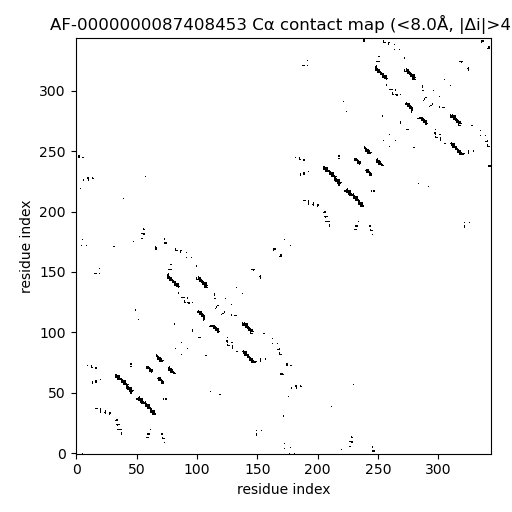A 1 87 ? -1.976 26.203 22.672 1 95.31 87 ARG A C 1
ATOM 729 O O . ARG A 1 87 ? -1.394 26.953 21.891 1 95.31 87 ARG A O 1
ATOM 736 N N . ILE A 1 88 ? -3.152 25.875 22.484 1 97 88 ILE A N 1
ATOM 737 C CA . ILE A 1 88 ? -3.922 26.328 21.328 1 97 88 ILE A CA 1
ATOM 738 C C . ILE A 1 88 ? -4.551 27.688 21.641 1 97 88 ILE A C 1
ATOM 740 O O . ILE A 1 88 ? -5.316 27.812 22.594 1 97 88 ILE A O 1
ATOM 744 N N . SER A 1 89 ? -4.16 28.656 20.844 1 96.75 89 SER A N 1
ATOM 745 C CA . SER A 1 89 ? -4.73 30 20.969 1 96.75 89 SER A CA 1
ATOM 746 C C . SER A 1 89 ? -5.516 30.375 19.719 1 96.75 89 SER A C 1
ATOM 748 O O . SER A 1 89 ? -5.379 29.734 18.672 1 96.75 89 SER A O 1
ATOM 750 N N . GLU A 1 90 ? -6.297 31.375 19.844 1 97.31 90 GLU A N 1
ATOM 751 C CA . GLU A 1 90 ? -7.059 31.859 18.688 1 97.31 90 GLU A CA 1
ATOM 752 C C . GLU A 1 90 ? -6.129 32.312 17.562 1 97.31 90 GLU A C 1
ATOM 754 O O . GLU A 1 90 ? -6.398 32.031 16.391 1 97.31 90 GLU A O 1
ATOM 759 N N . ASN A 1 91 ? -5.059 32.938 17.969 1 97.38 91 ASN A N 1
ATOM 760 C CA . ASN A 1 91 ? -4.102 33.438 16.984 1 97.38 91 ASN A CA 1
ATOM 761 C C . ASN A 1 91 ? -3.434 32.281 16.234 1 97.38 91 ASN A C 1
ATOM 763 O O . ASN A 1 91 ? -3.23 32.344 15.023 1 97.38 91 ASN A O 1
ATOM 767 N N . PHE A 1 92 ? -3.082 31.281 16.969 1 97.81 92 PHE A N 1
ATOM 768 C CA . PHE A 1 92 ? -2.484 30.109 16.344 1 97.81 92 PHE A CA 1
ATOM 769 C C . PHE A 1 92 ? -3.459 29.469 15.359 1 97.81 92 PHE A C 1
ATOM 771 O O . PHE A 1 92 ? -3.102 29.188 14.211 1 97.81 92 PHE A O 1
ATOM 778 N N . VAL A 1 93 ? -4.719 29.219 15.828 1 98 93 VAL A N 1
ATOM 779 C CA . VAL A 1 93 ? -5.742 28.594 14.992 1 98 93 VAL A CA 1
ATOM 780 C C . VAL A 1 93 ? -5.957 29.438 13.742 1 98 93 VAL A C 1
ATOM 782 O O . VAL A 1 93 ? -5.992 28.906 12.625 1 98 93 VAL A O 1
ATOM 785 N N . GLY A 1 94 ? -6.098 30.719 13.938 1 97.69 94 GLY A N 1
ATOM 786 C CA . GLY A 1 94 ? -6.324 31.625 12.828 1 97.69 94 GLY A CA 1
ATOM 787 C C . GLY A 1 94 ? -5.219 31.578 11.789 1 97.69 94 GLY A C 1
ATOM 788 O O . GLY A 1 94 ? -5.488 31.469 10.594 1 97.69 94 GLY A O 1
ATOM 789 N N . LEU A 1 95 ? -3.986 31.656 12.195 1 98 95 LEU A N 1
ATOM 790 C CA . LEU A 1 95 ? -2.855 31.641 11.273 1 98 95 LEU A CA 1
ATOM 791 C C . LEU A 1 95 ? -2.736 30.281 10.586 1 98 95 LEU A C 1
ATOM 793 O O . LEU A 1 95 ? -2.424 30.203 9.398 1 98 95 LEU A O 1
ATOM 797 N N . PHE A 1 96 ? -2.971 29.234 11.344 1 98.25 96 PHE A N 1
ATOM 798 C CA . PHE A 1 96 ? -2.881 27.906 10.781 1 98.25 96 PHE A CA 1
ATOM 799 C C . PHE A 1 96 ? -3.855 27.734 9.617 1 98.25 96 PHE A C 1
ATOM 801 O O . PHE A 1 96 ? -3.467 27.297 8.531 1 98.25 96 PHE A O 1
ATOM 808 N N . VAL A 1 97 ? -5.105 28.109 9.82 1 97.62 97 VAL A N 1
ATOM 809 C CA . VAL A 1 97 ? -6.137 27.906 8.812 1 97.62 97 VAL A CA 1
ATOM 810 C C . VAL A 1 97 ? -5.898 28.844 7.637 1 97.62 97 VAL A C 1
ATOM 812 O O . VAL A 1 97 ? -6.23 28.531 6.492 1 97.62 97 VAL A O 1
ATOM 815 N N . GLU A 1 98 ? -5.316 29.969 7.906 1 97.06 98 GLU A N 1
ATOM 816 C CA . GLU A 1 98 ? -4.992 30.922 6.844 1 97.06 98 GLU A CA 1
ATOM 817 C C . GLU A 1 98 ? -3.854 30.391 5.973 1 97.06 98 GLU A C 1
ATOM 819 O O . GLU A 1 98 ? -3.93 30.453 4.742 1 97.06 98 GLU A O 1
ATOM 824 N N . ILE A 1 99 ? -2.855 29.875 6.637 1 97.75 99 ILE A N 1
ATOM 825 C CA . ILE A 1 99 ? -1.672 29.375 5.941 1 97.75 99 ILE A CA 1
ATOM 826 C C . ILE A 1 99 ? -2.002 28.062 5.223 1 97.75 99 ILE A C 1
ATOM 828 O O . ILE A 1 99 ? -1.491 27.812 4.129 1 97.75 99 ILE A O 1
ATOM 832 N N . PHE A 1 100 ? -2.836 27.266 5.867 1 98.19 100 PHE A N 1
ATOM 833 C CA . PHE A 1 100 ? -3.188 25.953 5.328 1 98.19 100 PHE A CA 1
ATOM 834 C C . PHE A 1 100 ? -4.691 25.859 5.094 1 98.19 100 PHE A C 1
ATOM 836 O O . PHE A 1 100 ? -5.406 25.25 5.887 1 98.19 100 PHE A O 1
ATOM 843 N N . PRO A 1 101 ? -5.152 26.312 3.945 1 96.69 101 PRO A N 1
ATOM 844 C CA . PRO A 1 101 ? -6.598 26.359 3.713 1 96.69 101 PRO A CA 1
ATOM 845 C C . PRO A 1 101 ? -7.227 24.969 3.57 1 96.69 101 PRO A C 1
ATOM 847 O O . PRO A 1 101 ? -8.43 24.812 3.771 1 96.69 101 PRO A O 1
ATOM 850 N N . ARG A 1 102 ? -6.43 24.016 3.146 1 97.12 102 ARG A N 1
ATOM 851 C CA . ARG A 1 102 ? -6.906 22.625 3.094 1 97.12 102 ARG A CA 1
ATOM 852 C C . ARG A 1 102 ? -6.484 21.859 4.336 1 97.12 102 ARG A C 1
ATOM 854 O O . ARG A 1 102 ? -5.562 21.031 4.281 1 97.12 102 ARG A O 1
ATOM 861 N N . SER A 1 103 ? -7.25 22.125 5.414 1 97.44 103 SER A N 1
ATOM 862 C CA . SER A 1 103 ? -6.812 21.562 6.688 1 97.44 103 SER A CA 1
ATOM 863 C C . SER A 1 103 ? -7.977 20.922 7.441 1 97.44 103 SER A C 1
ATOM 865 O O . SER A 1 103 ? -9.141 21.188 7.125 1 97.44 103 SER A O 1
ATOM 867 N N . PHE A 1 104 ? -7.602 20.047 8.312 1 96.69 104 PHE A N 1
ATOM 868 C CA . PHE A 1 104 ? -8.469 19.406 9.281 1 96.69 104 PHE A CA 1
ATOM 869 C C . PHE A 1 104 ? -7.949 19.609 10.703 1 96.69 104 PHE A C 1
ATOM 871 O O . PHE A 1 104 ? -6.738 19.609 10.93 1 96.69 104 PHE A O 1
ATOM 878 N N . ILE A 1 105 ? -8.883 19.766 11.602 1 98 105 ILE A N 1
ATOM 879 C CA . ILE A 1 105 ? -8.547 19.766 13.016 1 98 105 ILE A CA 1
ATOM 880 C C . ILE A 1 105 ? -9.461 18.797 13.758 1 98 105 ILE A C 1
ATOM 882 O O . ILE A 1 105 ? -10.688 18.891 13.656 1 98 105 ILE A O 1
ATOM 886 N N . TYR A 1 106 ? -8.836 17.891 14.469 1 97.31 106 TYR A N 1
ATOM 887 C CA . TYR A 1 106 ? -9.625 16.859 15.148 1 97.31 106 TYR A CA 1
ATOM 888 C C . TYR A 1 106 ? -8.93 16.375 16.406 1 97.31 106 TYR A C 1
ATOM 890 O O . TYR A 1 106 ? -7.754 16.688 16.641 1 97.31 106 TYR A O 1
ATOM 898 N N . GLY A 1 107 ? -9.734 15.688 17.266 1 96.5 107 GLY A N 1
ATOM 899 C CA . GLY A 1 107 ? -9.188 15.164 18.516 1 96.5 107 GLY A CA 1
ATOM 900 C C . GLY A 1 107 ? -8.297 13.953 18.312 1 96.5 107 GLY A C 1
ATOM 901 O O . GLY A 1 107 ? -8.492 13.18 17.375 1 96.5 107 GLY A O 1
ATOM 902 N N . ALA A 1 108 ? -7.375 13.75 19.219 1 94.06 108 ALA A N 1
ATOM 903 C CA . ALA A 1 108 ? -6.445 12.625 19.141 1 94.06 108 ALA A CA 1
ATOM 904 C C . ALA A 1 108 ? -7.141 11.312 19.469 1 94.06 108 ALA A C 1
ATOM 906 O O . ALA A 1 108 ? -6.832 10.273 18.891 1 94.06 108 ALA A O 1
ATOM 907 N N . GLN A 1 109 ? -8.031 11.352 20.359 1 92.88 109 GLN A N 1
ATOM 908 C CA . GLN A 1 109 ? -8.734 10.141 20.766 1 92.88 109 GLN A CA 1
ATOM 909 C C . GLN A 1 109 ? -9.922 9.859 19.859 1 92.88 109 GLN A C 1
ATOM 911 O O . GLN A 1 109 ? -10.086 8.742 19.359 1 92.88 109 GLN A O 1
ATOM 916 N N . ASP A 1 110 ? -10.711 10.836 19.656 1 90.5 110 ASP A N 1
ATOM 917 C CA . ASP A 1 110 ? -11.82 10.734 18.719 1 90.5 110 ASP A CA 1
ATOM 918 C C . ASP A 1 110 ? -11.461 11.375 17.375 1 90.5 110 ASP A C 1
ATOM 920 O O . ASP A 1 110 ? -11.93 12.469 17.062 1 90.5 110 ASP A O 1
ATOM 924 N N . PHE A 1 111 ? -10.82 10.641 16.578 1 87.56 111 PHE A N 1
ATOM 925 C CA . PHE A 1 111 ? -10.211 11.242 15.406 1 87.56 111 PHE A CA 1
ATOM 926 C C . PHE A 1 111 ? -11.195 11.297 14.25 1 87.56 111 PHE A C 1
ATOM 928 O O . PHE A 1 111 ? -10.898 11.875 13.203 1 87.56 111 PHE A O 1
ATOM 935 N N . LEU A 1 112 ? -12.367 10.773 14.383 1 84.69 112 LEU A N 1
ATOM 936 C CA . LEU A 1 112 ? -13.336 10.789 13.289 1 84.69 112 LEU A CA 1
ATOM 937 C C . LEU A 1 112 ? -14.328 11.938 13.453 1 84.69 112 LEU A C 1
ATOM 939 O O . LEU A 1 112 ? -15.141 12.188 12.562 1 84.69 112 LEU A O 1
ATOM 943 N N . SER A 1 113 ? -14.203 12.594 14.578 1 81.44 113 SER A N 1
ATOM 944 C CA . SER A 1 113 ? -15.016 13.781 14.805 1 81.44 113 SER A CA 1
ATOM 945 C C . SER A 1 113 ? -14.164 15.047 14.781 1 81.44 113 SER A C 1
ATOM 947 O O . SER A 1 113 ? -13.539 15.398 15.781 1 81.44 113 SER A O 1
ATOM 949 N N . ASP A 1 114 ? -14.242 15.758 13.609 1 89.81 114 ASP A N 1
ATOM 950 C CA . ASP A 1 114 ? -13.398 16.938 13.469 1 89.81 114 ASP A CA 1
ATOM 951 C C . ASP A 1 114 ? -14.094 18.172 14.039 1 89.81 114 ASP A C 1
ATOM 953 O O . ASP A 1 114 ? -15.305 18.328 13.914 1 89.81 114 ASP A O 1
ATOM 957 N N . VAL A 1 115 ? -13.32 18.969 14.68 1 95.31 115 VAL A N 1
ATOM 958 C CA . VAL A 1 115 ? -13.828 20.266 15.109 1 95.31 115 VAL A CA 1
ATOM 959 C C . VAL A 1 115 ? -13.797 21.25 13.945 1 95.31 115 VAL A C 1
ATOM 961 O O . VAL A 1 115 ? -14.484 22.266 13.969 1 95.31 115 VAL A O 1
ATOM 964 N N . TYR A 1 116 ? -12.93 20.938 12.945 1 96.81 116 TYR A N 1
ATOM 965 C CA . TYR A 1 116 ? -12.875 21.719 11.719 1 96.81 116 TYR A CA 1
ATOM 966 C C . TYR A 1 116 ? -12.508 20.844 10.523 1 96.81 116 TYR A C 1
ATOM 968 O O . TYR A 1 116 ? -11.602 20.016 10.609 1 96.81 116 TYR A O 1
ATOM 976 N N . ASN A 1 117 ? -13.219 20.984 9.461 1 96.38 117 ASN A N 1
ATOM 977 C CA . ASN A 1 117 ? -13.055 20.297 8.18 1 96.38 117 ASN A CA 1
ATOM 978 C C . ASN A 1 117 ? -13.273 21.234 7.004 1 96.38 117 ASN A C 1
ATOM 980 O O . ASN A 1 117 ? -14.414 21.609 6.719 1 96.38 117 ASN A O 1
ATOM 984 N N . TRP A 1 118 ? -12.25 21.453 6.234 1 95.19 118 TRP A N 1
ATOM 985 C CA . TRP A 1 118 ? -12.328 22.469 5.195 1 95.19 118 TRP A CA 1
ATOM 986 C C . TRP A 1 118 ? -13.273 22.047 4.078 1 95.19 118 TRP A C 1
ATOM 988 O O . TRP A 1 118 ? -13.758 22.875 3.314 1 95.19 118 TRP A O 1
ATOM 998 N N . ARG A 1 119 ? -13.5 20.766 3.957 1 93.75 119 ARG A N 1
ATOM 999 C CA . ARG A 1 119 ? -14.359 20.266 2.891 1 93.75 119 ARG A CA 1
ATOM 1000 C C . ARG A 1 119 ? -15.828 20.328 3.295 1 93.75 119 ARG A C 1
ATOM 1002 O O . ARG A 1 119 ? -16.719 20.25 2.445 1 93.75 119 ARG A O 1
ATOM 1009 N N . ARG A 1 120 ? -16.062 20.406 4.5 1 92.75 120 ARG A N 1
ATOM 1010 C CA . ARG A 1 120 ? -17.422 20.344 5.012 1 92.75 120 ARG A CA 1
ATOM 1011 C C . ARG A 1 120 ? -17.891 21.719 5.504 1 92.75 120 ARG A C 1
ATOM 1013 O O . ARG A 1 120 ? -19 22.141 5.215 1 92.75 120 ARG A O 1
ATOM 1020 N N . ASP A 1 121 ? -17.062 22.422 6.297 1 91.12 121 ASP A N 1
ATOM 1021 C CA . ASP A 1 121 ? -17.469 23.578 7.086 1 91.12 121 ASP A CA 1
ATOM 1022 C C . ASP A 1 121 ? -17.359 24.859 6.27 1 91.12 121 ASP A C 1
ATOM 1024 O O . ASP A 1 121 ? -18.047 25.844 6.555 1 91.12 121 ASP A O 1
ATOM 1028 N N . GLY A 1 122 ? -16.578 24.891 5.188 1 83.31 122 GLY A N 1
ATOM 1029 C CA . GLY A 1 122 ? -16.328 26.141 4.465 1 83.31 122 GLY A CA 1
ATOM 1030 C C . GLY A 1 122 ? -15.586 27.172 5.281 1 83.31 122 GLY A C 1
ATOM 1031 O O . GLY A 1 122 ? -14.555 26.859 5.891 1 83.31 122 GLY A O 1
ATOM 1032 N N . ARG A 1 123 ? -16.109 28.438 5.273 1 85.25 123 ARG A N 1
ATOM 1033 C CA . ARG A 1 123 ? -15.461 29.516 6.012 1 85.25 123 ARG A CA 1
ATOM 1034 C C . ARG A 1 123 ? -15.953 29.562 7.453 1 85.25 123 ARG A C 1
ATOM 1036 O O . ARG A 1 123 ? -17.141 29.719 7.707 1 85.25 123 ARG A O 1
ATOM 1043 N N . VAL A 1 124 ? -15.18 29.25 8.328 1 92.12 124 VAL A N 1
ATOM 1044 C CA . VAL A 1 124 ? -15.43 29.297 9.766 1 92.12 124 VAL A CA 1
ATOM 1045 C C . VAL A 1 124 ? -14.398 30.203 10.445 1 92.12 124 VAL A C 1
ATOM 1047 O O . VAL A 1 124 ? -13.219 30.172 10.094 1 92.12 124 VAL A O 1
ATOM 1050 N N . SER A 1 125 ? -14.859 31.016 11.359 1 95.38 125 SER A N 1
ATOM 1051 C CA . SER A 1 125 ? -13.93 31.891 12.055 1 95.38 125 SER A CA 1
ATOM 1052 C C . SER A 1 125 ? -13.055 31.125 13.031 1 95.38 125 SER A C 1
ATOM 1054 O O . SER A 1 125 ? -13.484 30.109 13.594 1 95.38 125 SER A O 1
ATOM 1056 N N . PRO A 1 126 ? -11.852 31.594 13.266 1 96.81 126 PRO A N 1
ATOM 1057 C CA . PRO A 1 126 ? -10.984 30.953 14.258 1 96.81 126 PRO A CA 1
ATOM 1058 C C . PRO A 1 126 ? -11.633 30.875 15.633 1 96.81 126 PRO A C 1
ATOM 1060 O O . PRO A 1 126 ? -11.391 29.906 16.375 1 96.81 126 PRO A O 1
ATOM 1063 N N . THR A 1 127 ? -12.438 31.875 15.922 1 97.44 127 THR A N 1
ATOM 1064 C CA . THR A 1 127 ? -13.125 31.891 17.203 1 97.44 127 THR A CA 1
ATOM 1065 C C . THR A 1 127 ? -14.062 30.703 17.328 1 97.44 127 THR A C 1
ATOM 1067 O O . THR A 1 127 ? -14.117 30.062 18.391 1 97.44 127 THR A O 1
ATOM 1070 N N . GLU A 1 128 ? -14.773 30.422 16.328 1 96.94 128 GLU A N 1
ATOM 1071 C CA . GLU A 1 128 ? -15.703 29.297 16.344 1 96.94 128 GLU A CA 1
ATOM 1072 C C . GLU A 1 128 ? -14.961 27.969 16.484 1 96.94 128 GLU A C 1
ATOM 1074 O O . GLU A 1 128 ? -15.414 27.078 17.203 1 96.94 128 GLU A O 1
ATOM 1079 N N . ILE A 1 129 ? -13.867 27.859 15.828 1 97.5 129 ILE A N 1
ATOM 1080 C CA . ILE A 1 129 ? -13.055 26.656 15.922 1 97.5 129 ILE A CA 1
ATOM 1081 C C . ILE A 1 129 ? -12.539 26.484 17.344 1 97.5 129 ILE A C 1
ATOM 1083 O O . ILE A 1 129 ? -12.625 25.406 17.922 1 97.5 129 ILE A O 1
ATOM 1087 N N . LEU A 1 130 ? -12.047 27.578 17.891 1 97.56 130 LEU A N 1
ATOM 1088 C CA . LEU A 1 130 ? -11.508 27.547 19.25 1 97.56 130 LEU A CA 1
ATOM 1089 C C . LEU A 1 130 ? -12.594 27.172 20.25 1 97.56 130 LEU A C 1
ATOM 1091 O O . LEU A 1 130 ? -12.328 26.438 21.203 1 97.56 130 LEU A O 1
ATOM 1095 N N . GLU A 1 131 ? -13.773 27.672 20.078 1 97.19 131 GLU A N 1
ATOM 1096 C CA . GLU A 1 131 ? -14.891 27.344 20.953 1 97.19 131 GLU A CA 1
ATOM 1097 C C . GLU A 1 131 ? -15.164 25.844 20.969 1 97.19 131 GLU A C 1
ATOM 1099 O O . GLU A 1 131 ? -15.445 25.266 22.016 1 97.19 131 GLU A O 1
ATOM 1104 N N . LYS A 1 132 ? -15.117 25.25 19.797 1 96.56 132 LYS A N 1
ATOM 1105 C CA . LYS A 1 132 ? -15.312 23.812 19.703 1 96.56 132 LYS A CA 1
ATOM 1106 C C . LYS A 1 132 ? -14.188 23.062 20.406 1 96.56 132 LYS A C 1
ATOM 1108 O O . LYS A 1 132 ? -14.438 22.047 21.078 1 96.56 132 LYS A O 1
ATOM 1113 N N . ILE A 1 133 ? -12.969 23.531 20.281 1 97.25 133 ILE A N 1
ATOM 1114 C CA . ILE A 1 133 ? -11.82 22.922 20.938 1 97.25 133 ILE A CA 1
ATOM 1115 C C . ILE A 1 133 ? -11.992 23 22.453 1 97.25 133 ILE A C 1
ATOM 1117 O O . ILE A 1 133 ? -11.844 22 23.172 1 97.25 133 ILE A O 1
ATOM 1121 N N . GLU A 1 134 ? -12.344 24.188 22.922 1 96.38 134 GLU A N 1
ATOM 1122 C CA . GLU A 1 134 ? -12.5 24.438 24.359 1 96.38 134 GLU A CA 1
ATOM 1123 C C . GLU A 1 134 ? -13.633 23.594 24.938 1 96.38 134 GLU A C 1
ATOM 1125 O O . GLU A 1 134 ? -13.57 23.156 26.078 1 96.38 134 GLU A O 1
ATOM 1130 N N . GLY A 1 135 ? -14.617 23.344 24.156 1 95.56 135 GLY A N 1
ATOM 1131 C CA . GLY A 1 135 ? -15.766 22.578 24.594 1 95.56 135 GLY A CA 1
ATOM 1132 C C . GLY A 1 135 ? -15.539 21.078 24.562 1 95.56 135 GLY A C 1
ATOM 1133 O O . GLY A 1 135 ? -16.328 20.297 25.109 1 95.56 135 GLY A O 1
ATOM 1134 N N . SER A 1 136 ? -14.516 20.656 23.953 1 94.75 136 SER A N 1
ATOM 1135 C CA . SER A 1 136 ? -14.188 19.234 23.812 1 94.75 136 SER A CA 1
ATOM 1136 C C . SER A 1 136 ? -13.477 18.703 25.047 1 94.75 136 SER A C 1
ATOM 1138 O O . SER A 1 136 ? -12.789 19.453 25.75 1 94.75 136 SER A O 1
ATOM 1140 N N . SER A 1 137 ? -13.617 17.406 25.328 1 94.44 137 SER A N 1
ATOM 1141 C CA . SER A 1 137 ? -12.93 16.766 26.438 1 94.44 137 SER A CA 1
ATOM 1142 C C . SER A 1 137 ? -11.523 16.312 26.047 1 94.44 137 SER A C 1
ATOM 1144 O O . SER A 1 137 ? -10.742 15.867 26.891 1 94.44 137 SER A O 1
ATOM 1146 N N . GLU A 1 138 ? -11.195 16.531 24.781 1 96.12 138 GLU A N 1
ATOM 1147 C CA . GLU A 1 138 ? -9.875 16.156 24.281 1 96.12 138 GLU A CA 1
ATOM 1148 C C . GLU A 1 138 ? -8.797 17.047 24.891 1 96.12 138 GLU A C 1
ATOM 1150 O O . GLU A 1 138 ? -8.992 18.25 25.047 1 96.12 138 GLU A O 1
ATOM 1155 N N . ASN A 1 139 ? -7.602 16.406 25.203 1 95.5 139 ASN A N 1
ATOM 1156 C CA . ASN A 1 139 ? -6.477 17.172 25.719 1 95.5 139 ASN A CA 1
ATOM 1157 C C . ASN A 1 139 ? -5.418 17.406 24.641 1 95.5 139 ASN A C 1
ATOM 1159 O O . ASN A 1 139 ? -4.5 18.219 24.828 1 95.5 139 ASN A O 1
ATOM 1163 N N . LEU A 1 140 ? -5.582 16.703 23.594 1 96.5 140 LEU A N 1
ATOM 1164 C CA . LEU A 1 140 ? -4.656 16.781 22.469 1 96.5 140 LEU A CA 1
ATOM 1165 C C . LEU A 1 140 ? -5.414 16.844 21.141 1 96.5 140 LEU A C 1
ATOM 1167 O O . LEU A 1 140 ? -6.398 16.125 20.953 1 96.5 140 LEU A O 1
ATOM 1171 N N . PHE A 1 141 ? -4.949 17.797 20.234 1 97.69 141 PHE A N 1
ATOM 1172 C CA . PHE A 1 141 ? -5.609 17.938 18.938 1 97.69 141 PHE A CA 1
ATOM 1173 C C . PHE A 1 141 ? -4.613 17.766 17.797 1 97.69 141 PHE A C 1
ATOM 1175 O O . PHE A 1 141 ? -3.449 18.156 17.922 1 97.69 141 PHE A O 1
ATOM 1182 N N . GLN A 1 142 ? -5.102 17.172 16.766 1 98.12 142 GLN A N 1
ATOM 1183 C CA . GLN A 1 142 ? -4.34 16.984 15.539 1 98.12 142 GLN A CA 1
ATOM 1184 C C . GLN A 1 142 ? -4.68 18.047 14.508 1 98.12 142 GLN A C 1
ATOM 1186 O O . GLN A 1 142 ? -5.844 18.219 14.141 1 98.12 142 GLN A O 1
ATOM 1191 N N . PHE A 1 143 ? -3.689 18.797 14.109 1 98.44 143 PHE A N 1
ATOM 1192 C CA . PHE A 1 143 ? -3.797 19.766 13.023 1 98.44 143 PHE A CA 1
ATOM 1193 C C . PHE A 1 143 ? -3.201 19.203 11.742 1 98.44 143 PHE A C 1
ATOM 1195 O O . PHE A 1 143 ? -1.986 19.031 11.633 1 98.44 143 PHE A O 1
ATOM 1202 N N . GLU A 1 144 ? -4.066 18.922 10.805 1 98.38 144 GLU A N 1
ATOM 1203 C CA . GLU A 1 144 ? -3.646 18.297 9.562 1 98.38 144 GLU A CA 1
ATOM 1204 C C . GLU A 1 144 ? -3.779 19.266 8.383 1 98.38 144 GLU A C 1
ATOM 1206 O O . GLU A 1 144 ? -4.762 20 8.289 1 98.38 144 GLU A O 1
ATOM 1211 N N . ALA A 1 145 ? -2.822 19.328 7.578 1 98.69 145 ALA A N 1
ATOM 1212 C CA . ALA A 1 145 ? -2.861 20.094 6.336 1 98.69 145 ALA A CA 1
ATOM 1213 C C . ALA A 1 145 ? -2.58 19.203 5.129 1 98.69 145 ALA A C 1
ATOM 1215 O O . ALA A 1 145 ? -1.721 18.312 5.191 1 98.69 145 ALA A O 1
ATOM 1216 N N . ASN A 1 146 ? -3.312 19.438 4.066 1 98.38 146 ASN A N 1
ATOM 1217 C CA . ASN A 1 146 ? -3.213 18.641 2.85 1 98.38 146 ASN A CA 1
ATOM 1218 C C . ASN A 1 146 ? -2.584 19.438 1.708 1 98.38 146 ASN A C 1
ATOM 1220 O O . ASN A 1 146 ? -2.781 20.641 1.606 1 98.38 146 ASN A O 1
ATOM 1224 N N . PHE A 1 147 ? -1.83 18.734 0.885 1 98.69 147 PHE A N 1
ATOM 1225 C CA . PHE A 1 147 ? -1.097 19.359 -0.208 1 98.69 147 PHE A CA 1
ATOM 1226 C C . PHE A 1 147 ? -1.239 18.547 -1.49 1 98.69 147 PHE A C 1
ATOM 1228 O O . PHE A 1 147 ? -1.458 17.344 -1.444 1 98.69 147 PHE A O 1
ATOM 1235 N N . GLY A 1 148 ? -1.053 19.219 -2.637 1 97.44 148 GLY A N 1
ATOM 1236 C CA . GLY A 1 148 ? -1.217 18.562 -3.928 1 97.44 148 GLY A CA 1
ATOM 1237 C C . GLY A 1 148 ? 0.06 17.922 -4.441 1 97.44 148 GLY A C 1
ATOM 1238 O O . GLY A 1 148 ? 0.043 17.219 -5.449 1 97.44 148 GLY A O 1
ATOM 1239 N N . SER A 1 149 ? 1.183 18.172 -3.74 1 98.19 149 SER A N 1
ATOM 1240 C CA . SER A 1 149 ? 2.467 17.641 -4.168 1 98.19 149 SER A CA 1
ATOM 1241 C C . SER A 1 149 ? 3.439 17.531 -2.998 1 98.19 149 SER A C 1
ATOM 1243 O O . SER A 1 149 ? 3.254 18.172 -1.968 1 98.19 149 SER A O 1
ATOM 1245 N N . ALA A 1 150 ? 4.43 16.703 -3.195 1 98.56 150 ALA A N 1
ATOM 1246 C CA . ALA A 1 150 ? 5.469 16.562 -2.182 1 98.56 150 ALA A CA 1
ATOM 1247 C C . ALA A 1 150 ? 6.238 17.859 -1.991 1 98.56 150 ALA A C 1
ATOM 1249 O O . ALA A 1 150 ? 6.652 18.188 -0.875 1 98.56 150 ALA A O 1
ATOM 1250 N N . GLY A 1 151 ? 6.438 18.547 -3.09 1 98.5 151 GLY A N 1
ATOM 1251 C CA . GLY A 1 151 ? 7.102 19.828 -2.988 1 98.5 151 GLY A CA 1
ATOM 1252 C C . GLY A 1 151 ? 6.34 20.828 -2.135 1 98.5 151 GLY A C 1
ATOM 1253 O O . GLY A 1 151 ? 6.93 21.516 -1.296 1 98.5 151 GLY A O 1
ATOM 1254 N N . ALA A 1 152 ? 5.055 20.938 -2.408 1 98.75 152 ALA A N 1
ATOM 1255 C CA . ALA A 1 152 ? 4.211 21.828 -1.61 1 98.75 152 ALA A CA 1
ATOM 1256 C C . ALA A 1 152 ? 4.191 21.391 -0.147 1 98.75 152 ALA A C 1
ATOM 1258 O O . ALA A 1 152 ? 4.176 22.234 0.756 1 98.75 152 ALA A O 1
ATOM 1259 N N . LEU A 1 153 ? 4.152 20.109 0.089 1 98.88 153 LEU A N 1
ATOM 1260 C CA . LEU A 1 153 ? 4.207 19.562 1.442 1 98.88 153 LEU A CA 1
ATOM 1261 C C . LEU A 1 153 ? 5.488 20 2.15 1 98.88 153 LEU A C 1
ATOM 1263 O O . LEU A 1 153 ? 5.449 20.422 3.307 1 98.88 153 LEU A O 1
ATOM 1267 N N . LYS A 1 154 ? 6.566 19.875 1.505 1 98.81 154 LYS A N 1
ATOM 1268 C CA . LYS A 1 154 ? 7.84 20.266 2.107 1 98.81 154 LYS A CA 1
ATOM 1269 C C . LYS A 1 154 ? 7.801 21.734 2.561 1 98.81 154 LYS A C 1
ATOM 1271 O O . LYS A 1 154 ? 8.172 22.031 3.695 1 98.81 154 LYS A O 1
ATOM 1276 N N . GLN A 1 155 ? 7.348 22.562 1.668 1 98.62 155 GLN A N 1
ATOM 1277 C CA . GLN A 1 155 ? 7.227 23.969 2.023 1 98.62 155 GLN A CA 1
ATOM 1278 C C . GLN A 1 155 ? 6.281 24.156 3.203 1 98.62 155 GLN A C 1
ATOM 1280 O O . GLN A 1 155 ? 6.523 25 4.074 1 98.62 155 GLN A O 1
ATOM 1285 N N . GLY A 1 156 ? 5.223 23.391 3.172 1 98.75 156 GLY A N 1
ATOM 1286 C CA . GLY A 1 156 ? 4.277 23.453 4.273 1 98.75 156 GLY A CA 1
ATOM 1287 C C . GLY A 1 156 ? 4.887 23.062 5.609 1 98.75 156 GLY A C 1
ATOM 1288 O O . GLY A 1 156 ? 4.605 23.688 6.629 1 98.75 156 GLY A O 1
ATOM 1289 N N . ILE A 1 157 ? 5.715 22.062 5.602 1 98.69 157 ILE A N 1
ATOM 1290 C CA . ILE A 1 157 ? 6.367 21.594 6.816 1 98.69 157 ILE A CA 1
ATOM 1291 C C . ILE A 1 157 ? 7.27 22.703 7.379 1 98.69 157 ILE A C 1
ATOM 1293 O O . ILE A 1 157 ? 7.262 22.953 8.586 1 98.69 157 ILE A O 1
ATOM 1297 N N . LEU A 1 158 ? 7.996 23.328 6.52 1 97.81 158 LEU A N 1
ATOM 1298 C CA . LEU A 1 158 ? 8.875 24.406 6.961 1 97.81 158 LEU A CA 1
ATOM 1299 C C . LEU A 1 158 ? 8.062 25.562 7.551 1 97.81 158 LEU A C 1
ATOM 1301 O O . LEU A 1 158 ? 8.453 26.125 8.57 1 97.81 158 LEU A O 1
ATOM 1305 N N . ARG A 1 159 ? 6.969 25.875 6.93 1 98.19 159 ARG A N 1
ATOM 1306 C CA . ARG A 1 159 ? 6.09 26.922 7.445 1 98.19 159 ARG A CA 1
ATOM 1307 C C . ARG A 1 159 ? 5.504 26.531 8.797 1 98.19 159 ARG A C 1
ATOM 1309 O O . ARG A 1 159 ? 5.363 27.359 9.688 1 98.19 159 ARG A O 1
ATOM 1316 N N . LEU A 1 160 ? 5.137 25.281 8.898 1 98.25 160 LEU A N 1
ATOM 1317 C CA . LEU A 1 160 ? 4.609 24.766 10.164 1 98.25 160 LEU A CA 1
ATOM 1318 C C . LEU A 1 160 ? 5.641 24.906 11.273 1 98.25 160 LEU A C 1
ATOM 1320 O O . LEU A 1 160 ? 5.305 25.297 12.398 1 98.25 160 LEU A O 1
ATOM 1324 N N . ILE A 1 161 ? 6.879 24.516 10.969 1 96.94 161 ILE A N 1
ATOM 1325 C CA . ILE A 1 161 ? 7.945 24.578 11.961 1 96.94 161 ILE A CA 1
ATOM 1326 C C . ILE A 1 161 ? 8.133 26.016 12.438 1 96.94 161 ILE A C 1
ATOM 1328 O O . ILE A 1 161 ? 8.227 26.281 13.633 1 96.94 161 ILE A O 1
ATOM 1332 N N . ASP A 1 162 ? 8.133 26.938 11.508 1 96.31 162 ASP A N 1
ATOM 1333 C CA . ASP A 1 162 ? 8.242 28.359 11.859 1 96.31 162 ASP A CA 1
ATOM 1334 C C . ASP A 1 162 ? 7.078 28.797 12.742 1 96.31 162 ASP A C 1
ATOM 1336 O O . ASP A 1 162 ? 7.285 29.438 13.773 1 96.31 162 ASP A O 1
ATOM 1340 N N . LEU A 1 163 ? 5.883 28.438 12.305 1 96.88 163 LEU A N 1
ATOM 1341 C CA . LEU A 1 163 ? 4.672 28.781 13.055 1 96.88 163 LEU A CA 1
ATOM 1342 C C . LEU A 1 163 ? 4.695 28.141 14.438 1 96.88 163 LEU A C 1
ATOM 1344 O O . LEU A 1 163 ? 4.359 28.797 15.43 1 96.88 163 LEU A O 1
ATOM 1348 N N . GLY A 1 164 ? 5.055 26.891 14.492 1 95.56 164 GLY A N 1
ATOM 1349 C CA . GLY A 1 164 ? 5.086 26.172 15.75 1 95.56 164 GLY A CA 1
ATOM 1350 C C . GLY A 1 164 ? 6.086 26.734 16.734 1 95.56 164 GLY A C 1
ATOM 1351 O O . GLY A 1 164 ? 5.82 26.766 17.938 1 95.56 164 GLY A O 1
ATOM 1352 N N . LYS A 1 165 ? 7.242 27.172 16.234 1 94.12 165 LYS A N 1
ATOM 1353 C CA . LYS A 1 165 ? 8.234 27.812 17.094 1 94.12 165 LYS A CA 1
ATOM 1354 C C . LYS A 1 165 ? 7.711 29.141 17.625 1 94.12 165 LYS A C 1
ATOM 1356 O O . LYS A 1 165 ? 7.883 29.453 18.812 1 94.12 165 LYS A O 1
ATOM 1361 N N . ARG A 1 166 ? 7.066 29.891 16.828 1 95 166 ARG A N 1
ATOM 1362 C CA . ARG A 1 166 ? 6.52 31.188 17.219 1 95 166 ARG A CA 1
ATOM 1363 C C . ARG A 1 166 ? 5.512 31.031 18.359 1 95 166 ARG A C 1
ATOM 1365 O O . ARG A 1 166 ? 5.488 31.844 19.281 1 95 166 ARG A O 1
ATOM 1372 N N . PHE A 1 167 ? 4.738 29.969 18.25 1 95.56 167 PHE A N 1
ATOM 1373 C CA . PHE A 1 167 ? 3.66 29.797 19.219 1 95.56 167 PHE A CA 1
ATOM 1374 C C . PHE A 1 167 ? 4.039 28.766 20.281 1 95.56 167 PHE A C 1
ATOM 1376 O O . PHE A 1 167 ? 3.211 28.391 21.109 1 95.56 167 PHE A O 1
ATOM 1383 N N . GLU A 1 168 ? 5.195 28.25 20.203 1 93.44 168 GLU A N 1
ATOM 1384 C CA . GLU A 1 168 ? 5.766 27.344 21.188 1 93.44 168 GLU A CA 1
ATOM 1385 C C . GLU A 1 168 ? 4.898 26.094 21.359 1 93.44 168 GLU A C 1
ATOM 1387 O O . GLU A 1 168 ? 4.582 25.703 22.484 1 93.44 168 GLU A O 1
ATOM 1392 N N . ILE A 1 169 ? 4.559 25.531 20.234 1 92.81 169 ILE A N 1
ATOM 1393 C CA . ILE A 1 169 ? 3.678 24.375 20.328 1 92.81 169 ILE A CA 1
ATOM 1394 C C . ILE A 1 169 ? 4.512 23.094 20.422 1 92.81 169 ILE A C 1
ATOM 1396 O O . ILE A 1 169 ? 3.992 22.031 20.75 1 92.81 169 ILE A O 1
ATOM 1400 N N . PHE A 1 170 ? 5.805 23.25 20.141 1 90.19 170 PHE A N 1
ATOM 1401 C CA . PHE A 1 170 ? 6.656 22.062 20.141 1 90.19 170 PHE A CA 1
ATOM 1402 C C . PHE A 1 170 ? 7.258 21.844 21.531 1 90.19 170 PHE A C 1
ATOM 1404 O O . PHE A 1 170 ? 7.594 22.797 22.219 1 90.19 170 PHE A O 1
ATOM 1411 N N . ASP A 1 171 ? 7.277 20.5 21.859 1 79.06 171 ASP A N 1
ATOM 1412 C CA . ASP A 1 171 ? 8.055 20.141 23.047 1 79.06 171 ASP A CA 1
ATOM 1413 C C . ASP A 1 171 ? 9.531 19.953 22.688 1 79.06 171 ASP A C 1
ATOM 1415 O O . ASP A 1 171 ? 10 18.828 22.516 1 79.06 171 ASP A O 1
ATOM 1419 N N . LEU A 1 172 ? 10.195 21.141 22.422 1 68.38 172 LEU A N 1
ATOM 1420 C CA . LEU A 1 172 ? 11.594 21.047 22.047 1 68.38 172 LEU A CA 1
ATOM 1421 C C . LEU A 1 172 ? 12.5 21.016 23.266 1 68.38 172 LEU A C 1
ATOM 1423 O O . LEU A 1 172 ? 12.148 21.547 24.312 1 68.38 172 LEU A O 1
ATOM 1427 N N . MET B 1 1 ? -6.305 11.406 -11.492 1 76.31 1 MET B N 1
ATOM 1428 C CA . MET B 1 1 ? -6.883 10.117 -11.133 1 76.31 1 MET B CA 1
ATOM 1429 C C . MET B 1 1 ? -8.016 10.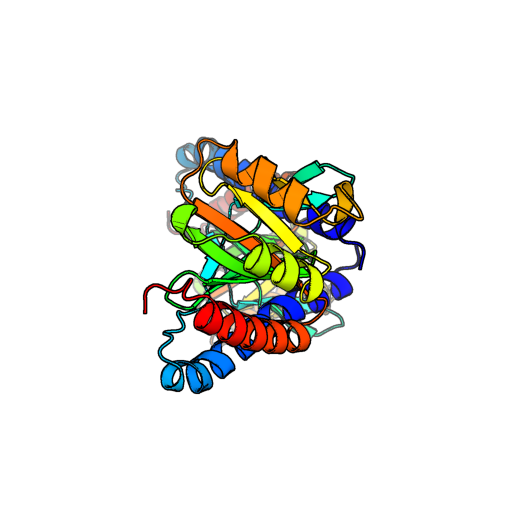297 -10.125 1 76.31 1 MET B C 1
ATOM 1431 O O . MET B 1 1 ? -7.949 11.156 -9.25 1 76.31 1 MET B O 1
ATOM 1435 N N . ASN B 1 2 ? -9.039 9.523 -10.32 1 90.06 2 ASN B N 1
ATOM 1436 C CA . ASN B 1 2 ? -10.203 9.586 -9.438 1 90.06 2 ASN B CA 1
ATOM 1437 C C . ASN B 1 2 ? -9.922 8.914 -8.094 1 90.06 2 ASN B C 1
ATOM 1439 O O . ASN B 1 2 ? -9.711 7.699 -8.039 1 90.06 2 ASN B O 1
ATOM 1443 N N . VAL B 1 3 ? -9.938 9.672 -7.043 1 93.56 3 VAL B N 1
ATOM 1444 C CA . VAL B 1 3 ? -9.562 9.203 -5.711 1 93.56 3 VAL B CA 1
ATOM 1445 C C . VAL B 1 3 ? -10.531 8.125 -5.246 1 93.56 3 VAL B C 1
ATOM 1447 O O . VAL B 1 3 ? -10.125 7.133 -4.637 1 93.56 3 VAL B O 1
ATOM 1450 N N . ARG B 1 4 ? -11.75 8.32 -5.523 1 94.69 4 ARG B N 1
ATOM 1451 C CA . ARG B 1 4 ? -12.758 7.344 -5.129 1 94.69 4 ARG B CA 1
ATOM 1452 C C . ARG B 1 4 ? -12.484 5.988 -5.766 1 94.69 4 ARG B C 1
ATOM 1454 O O . ARG B 1 4 ? -12.516 4.957 -5.086 1 94.69 4 ARG B O 1
ATOM 1461 N N . GLU B 1 5 ? -12.203 5.98 -7.016 1 95 5 GLU B N 1
ATOM 1462 C CA . GLU B 1 5 ? -11.953 4.742 -7.75 1 95 5 GLU B CA 1
ATOM 1463 C C . GLU B 1 5 ? -10.719 4.027 -7.219 1 95 5 GLU B C 1
ATOM 1465 O O . GLU B 1 5 ? -10.734 2.809 -7.031 1 95 5 GLU B O 1
ATOM 1470 N N . ILE B 1 6 ? -9.719 4.789 -6.957 1 95.88 6 ILE B N 1
ATOM 1471 C CA . ILE B 1 6 ? -8.477 4.203 -6.461 1 95.88 6 ILE B CA 1
ATOM 1472 C C . ILE B 1 6 ? -8.695 3.639 -5.059 1 95.88 6 ILE B C 1
ATOM 1474 O O . ILE B 1 6 ? -8.25 2.533 -4.75 1 95.88 6 ILE B O 1
ATOM 1478 N N . HIS B 1 7 ? -9.383 4.41 -4.27 1 96.94 7 HIS B N 1
ATOM 1479 C CA . HIS B 1 7 ? -9.68 3.973 -2.91 1 96.94 7 HIS B CA 1
ATOM 1480 C C . HIS B 1 7 ? -10.461 2.662 -2.91 1 96.94 7 HIS B C 1
ATOM 1482 O O . HIS B 1 7 ? -10.094 1.718 -2.205 1 96.94 7 HIS B O 1
ATOM 1488 N N . GLU B 1 8 ? -11.477 2.662 -3.674 1 96.75 8 GLU B N 1
ATOM 1489 C CA . GLU B 1 8 ? -12.312 1.468 -3.729 1 96.75 8 GLU B CA 1
ATOM 1490 C C . GLU B 1 8 ? -11.531 0.27 -4.258 1 96.75 8 GLU B C 1
ATOM 1492 O O . GLU B 1 8 ? -11.664 -0.843 -3.744 1 96.75 8 GLU B O 1
ATOM 1497 N N . PHE B 1 9 ? -10.789 0.558 -5.285 1 97.25 9 PHE B N 1
ATOM 1498 C CA . PHE B 1 9 ? -9.984 -0.493 -5.895 1 97.25 9 PHE B CA 1
ATOM 1499 C C . PHE B 1 9 ? -8.992 -1.069 -4.891 1 97.25 9 PHE B C 1
ATOM 1501 O O . PHE B 1 9 ? -8.922 -2.287 -4.707 1 97.25 9 PHE B O 1
ATOM 1508 N N . LEU B 1 10 ? -8.203 -0.26 -4.215 1 98.12 10 LEU B N 1
ATOM 1509 C CA . LEU B 1 10 ? -7.188 -0.704 -3.268 1 98.12 10 LEU B CA 1
ATOM 1510 C C . LEU B 1 10 ? -7.828 -1.361 -2.049 1 98.12 10 LEU B C 1
ATOM 1512 O O . LEU B 1 10 ? -7.32 -2.363 -1.54 1 98.12 10 LEU B O 1
ATOM 1516 N N . ASN B 1 11 ? -8.875 -0.793 -1.565 1 98.19 11 ASN B N 1
ATOM 1517 C CA . ASN B 1 11 ? -9.57 -1.405 -0.438 1 98.19 11 ASN B CA 1
ATOM 1518 C C . ASN B 1 11 ? -10.039 -2.822 -0.766 1 98.19 11 ASN B C 1
ATOM 1520 O O . ASN B 1 11 ? -9.883 -3.732 0.05 1 98.19 11 ASN B O 1
ATOM 1524 N N . GLU B 1 12 ? -10.602 -2.949 -1.926 1 98.06 12 GLU B N 1
ATOM 1525 C CA . GLU B 1 12 ? -11.062 -4.27 -2.342 1 98.06 12 GLU B CA 1
ATOM 1526 C C . GLU B 1 12 ? -9.898 -5.254 -2.449 1 98.06 12 GLU B C 1
ATOM 1528 O O . GLU B 1 12 ? -10.008 -6.402 -2.016 1 98.06 12 GLU B O 1
ATOM 1533 N N . MET B 1 13 ? -8.828 -4.848 -3.02 1 98.31 13 MET B N 1
ATOM 1534 C CA . MET B 1 13 ? -7.656 -5.695 -3.203 1 98.31 13 MET B CA 1
ATOM 1535 C C . MET B 1 13 ? -7.133 -6.195 -1.862 1 98.31 13 MET B C 1
ATOM 1537 O O . MET B 1 13 ? -6.941 -7.398 -1.676 1 98.31 13 MET B O 1
ATOM 1541 N N . TRP B 1 14 ? -6.988 -5.324 -0.931 1 98.75 14 TRP B N 1
ATOM 1542 C CA . TRP B 1 14 ? -6.438 -5.695 0.367 1 98.75 14 TRP B CA 1
ATOM 1543 C C . TRP B 1 14 ? -7.453 -6.484 1.186 1 98.75 14 TRP B C 1
ATOM 1545 O O . TRP B 1 14 ? -7.117 -7.504 1.793 1 98.75 14 TRP B O 1
ATOM 1555 N N . GLU B 1 15 ? -8.648 -6.035 1.157 1 98.56 15 GLU B N 1
ATOM 1556 C CA . GLU B 1 15 ? -9.695 -6.727 1.91 1 98.56 15 GLU B CA 1
ATOM 1557 C C . GLU B 1 15 ? -9.867 -8.156 1.419 1 98.56 15 GLU B C 1
ATOM 1559 O O . GLU B 1 15 ? -10.062 -9.078 2.221 1 98.56 15 GLU B O 1
ATOM 1564 N N . SER B 1 16 ? -9.898 -8.312 0.133 1 98.81 16 SER B N 1
ATOM 1565 C CA . SER B 1 16 ? -10.102 -9.641 -0.433 1 98.81 16 SER B CA 1
ATOM 1566 C C . SER B 1 16 ? -8.984 -10.594 -0.039 1 98.81 16 SER B C 1
ATOM 1568 O O . SER B 1 16 ? -9.219 -11.781 0.186 1 98.81 16 SER B O 1
ATOM 1570 N N . ILE B 1 17 ? -7.762 -10.086 0.04 1 98.94 17 ILE B N 1
ATOM 1571 C CA . ILE B 1 17 ? -6.637 -10.93 0.419 1 98.94 17 ILE B CA 1
ATOM 1572 C C . ILE B 1 17 ? -6.723 -11.266 1.906 1 98.94 17 ILE B C 1
ATOM 1574 O O . ILE B 1 17 ? -6.445 -12.398 2.311 1 98.94 17 ILE B O 1
ATOM 1578 N N . PHE B 1 18 ? -7.129 -10.328 2.736 1 98.88 18 PHE B N 1
ATOM 1579 C CA . PHE B 1 18 ? -7.344 -10.617 4.148 1 98.88 18 PHE B CA 1
ATOM 1580 C C . PHE B 1 18 ? -8.391 -11.711 4.324 1 98.88 18 PHE B C 1
ATOM 1582 O O . PHE B 1 18 ? -8.188 -12.664 5.086 1 98.88 18 PHE B O 1
ATOM 1589 N N . THR B 1 19 ? -9.422 -11.531 3.627 1 98.81 19 THR B N 1
ATOM 1590 C CA . THR B 1 19 ? -10.516 -12.492 3.721 1 98.81 19 THR B CA 1
ATOM 1591 C C . THR B 1 19 ? -10.062 -13.867 3.248 1 98.81 19 THR B C 1
ATOM 1593 O O . THR B 1 19 ? -10.312 -14.875 3.918 1 98.81 19 THR B O 1
ATOM 1596 N N . LEU B 1 20 ? -9.445 -13.898 2.125 1 98.88 20 LEU B N 1
ATOM 1597 C CA . LEU B 1 20 ? -8.938 -15.156 1.59 1 98.88 20 LEU B CA 1
ATOM 1598 C C . LEU B 1 20 ? -7.984 -15.82 2.574 1 98.88 20 LEU B C 1
ATOM 1600 O O . LEU B 1 20 ? -8.031 -17.031 2.766 1 98.88 20 LEU B O 1
ATOM 1604 N N . ASN B 1 21 ? -7.078 -15.031 3.152 1 98.88 21 ASN B N 1
ATOM 1605 C CA . ASN B 1 21 ? -6.125 -15.539 4.133 1 98.88 21 ASN B CA 1
ATOM 1606 C C . ASN B 1 21 ? -6.832 -16.25 5.289 1 98.88 21 ASN B C 1
ATOM 1608 O O . ASN B 1 21 ? -6.453 -17.359 5.668 1 98.88 21 ASN B O 1
ATOM 1612 N N . GLU B 1 22 ? -7.855 -15.633 5.781 1 98.75 22 GLU B N 1
ATOM 1613 C CA . GLU B 1 22 ? -8.617 -16.219 6.879 1 98.75 22 GLU B CA 1
ATOM 1614 C C . GLU B 1 22 ? -9.281 -17.531 6.449 1 98.75 22 GLU B C 1
ATOM 1616 O O . GLU B 1 22 ? -9.281 -18.5 7.203 1 98.75 22 GLU B O 1
ATOM 1621 N N . GLU B 1 23 ? -9.852 -17.516 5.293 1 98.69 23 GLU B N 1
ATOM 1622 C CA . GLU B 1 23 ? -10.5 -18.719 4.777 1 98.69 23 GLU B CA 1
ATOM 1623 C C . GLU B 1 23 ? -9.508 -19.859 4.629 1 98.69 23 GLU B C 1
ATOM 1625 O O . GLU B 1 23 ? -9.789 -20.984 5.027 1 98.69 23 GLU B O 1
ATOM 1630 N N . LEU B 1 24 ? -8.375 -19.562 4.082 1 98.75 24 LEU B N 1
ATOM 1631 C CA . LEU B 1 24 ? -7.387 -20.594 3.807 1 98.75 24 LEU B CA 1
ATOM 1632 C C . LEU B 1 24 ? -6.762 -21.109 5.102 1 98.75 24 LEU B C 1
ATOM 1634 O O . LEU B 1 24 ? -6.395 -22.281 5.199 1 98.75 24 LEU B O 1
ATOM 1638 N N . LYS B 1 25 ? -6.645 -20.25 6.109 1 98.56 25 LYS B N 1
ATOM 1639 C CA . LYS B 1 25 ? -6.164 -20.672 7.422 1 98.56 25 LYS B CA 1
ATOM 1640 C C . LYS B 1 25 ? -7.074 -21.734 8.023 1 98.56 25 LYS B C 1
ATOM 1642 O O . LYS B 1 25 ? -6.613 -22.609 8.773 1 98.56 25 LYS B O 1
ATOM 1647 N N . LEU B 1 26 ? -8.281 -21.656 7.699 1 97.81 26 LEU B N 1
ATOM 1648 C CA . LEU B 1 26 ? -9.258 -22.609 8.219 1 97.81 26 LEU B CA 1
ATOM 1649 C C . LEU B 1 26 ? -9.258 -23.891 7.391 1 97.81 26 LEU B C 1
ATOM 1651 O O . LEU B 1 26 ? -9.414 -25 7.938 1 97.81 26 LEU B O 1
ATOM 1655 N N . GLU B 1 27 ? -9.008 -23.828 6.176 1 97.44 27 GLU B N 1
ATOM 1656 C CA . GLU B 1 27 ? -9.281 -24.922 5.258 1 97.44 27 GLU B CA 1
ATOM 1657 C C . GLU B 1 27 ? -8.023 -25.75 4.996 1 97.44 27 GLU B C 1
ATOM 1659 O O . GLU B 1 27 ? -8.102 -26.969 4.867 1 97.44 27 GLU B O 1
ATOM 1664 N N . LEU B 1 28 ? -6.848 -25.172 4.969 1 97.38 28 LEU B N 1
ATOM 1665 C CA . LEU B 1 28 ? -5.703 -25.812 4.336 1 97.38 28 LEU B CA 1
ATOM 1666 C C . LEU B 1 28 ? -4.934 -26.672 5.344 1 97.38 28 LEU B C 1
ATOM 1668 O O . LEU B 1 28 ? -4.195 -27.578 4.961 1 97.38 28 LEU B O 1
ATOM 1672 N N . PRO B 1 29 ? -5.094 -26.328 6.652 1 94.75 29 PRO B N 1
ATOM 1673 C CA . PRO B 1 29 ? -4.375 -27.188 7.594 1 94.75 29 PRO B CA 1
ATOM 1674 C C . PRO B 1 29 ? -4.773 -28.656 7.465 1 94.75 29 PRO B C 1
ATOM 1676 O O . PRO B 1 29 ? -3.934 -29.547 7.645 1 94.75 29 PRO B O 1
ATOM 1679 N N . ARG B 1 30 ? -5.934 -28.938 7.109 1 92.5 30 ARG B N 1
ATOM 1680 C CA . ARG B 1 30 ? -6.387 -30.328 6.945 1 92.5 30 ARG B CA 1
ATOM 1681 C C . ARG B 1 30 ? -5.676 -31 5.777 1 92.5 30 ARG B C 1
ATOM 1683 O O . ARG B 1 30 ? -5.613 -32.219 5.707 1 92.5 30 ARG B O 1
ATOM 1690 N N . GLU B 1 31 ? -5.148 -30.188 4.887 1 91.44 31 GLU B N 1
ATOM 1691 C CA . GLU B 1 31 ? -4.441 -30.703 3.715 1 91.44 31 GLU B CA 1
ATOM 1692 C C . GLU B 1 31 ? -2.936 -30.75 3.957 1 91.44 31 GLU B C 1
ATOM 1694 O O . GLU B 1 31 ? -2.168 -31.078 3.051 1 91.44 31 GLU B O 1
ATOM 1699 N N . GLY B 1 32 ? -2.49 -30.344 5.156 1 92.12 32 GLY B N 1
ATOM 1700 C CA . GLY B 1 32 ? -1.078 -30.406 5.5 1 92.12 32 GLY B CA 1
ATOM 1701 C C . GLY B 1 32 ? -0.341 -29.109 5.258 1 92.12 32 GLY B C 1
ATOM 1702 O O . GLY B 1 32 ? 0.892 -29.078 5.262 1 92.12 32 GLY B O 1
ATOM 1703 N N . PHE B 1 33 ? -1.042 -27.984 4.996 1 96.62 33 PHE B N 1
ATOM 1704 C CA . PHE B 1 33 ? -0.418 -26.703 4.711 1 96.62 33 PHE B CA 1
ATOM 1705 C C . PHE B 1 33 ? -0.615 -25.734 5.871 1 96.62 33 PHE B C 1
ATOM 1707 O O . PHE B 1 33 ? -1.62 -25.812 6.582 1 96.62 33 PHE B O 1
ATOM 1714 N N . ARG B 1 34 ? 0.406 -24.922 6.094 1 97.25 34 ARG B N 1
ATOM 1715 C CA . ARG B 1 34 ? 0.327 -23.844 7.078 1 97.25 34 ARG B CA 1
ATOM 1716 C C . ARG B 1 34 ? 0.214 -22.484 6.395 1 97.25 34 ARG B C 1
ATOM 1718 O O . ARG B 1 34 ? 1.027 -22.156 5.535 1 97.25 34 ARG B O 1
ATOM 1725 N N . VAL B 1 35 ? -0.735 -21.75 6.785 1 98.62 35 VAL B N 1
ATOM 1726 C CA . VAL B 1 35 ? -0.987 -20.453 6.18 1 98.62 35 VAL B CA 1
ATOM 1727 C C . VAL B 1 35 ? -0.503 -19.344 7.113 1 98.62 35 VAL B C 1
ATOM 1729 O O . VAL B 1 35 ? -0.929 -19.266 8.273 1 98.62 35 VAL B O 1
ATOM 1732 N N . GLU B 1 36 ? 0.377 -18.484 6.633 1 98.81 36 GLU B N 1
ATOM 1733 C CA . GLU B 1 36 ? 0.922 -17.391 7.422 1 98.81 36 GLU B CA 1
ATOM 1734 C C . GLU B 1 36 ? 0.052 -16.141 7.301 1 98.81 36 GLU B C 1
ATOM 1736 O O . GLU B 1 36 ? -0.873 -16.094 6.488 1 98.81 36 GLU B O 1
ATOM 1741 N N . ASP B 1 37 ? 0.355 -15.203 8.148 1 98.69 37 ASP B N 1
ATOM 1742 C CA . ASP B 1 37 ? -0.394 -13.945 8.133 1 98.69 37 ASP B CA 1
ATOM 1743 C C . ASP B 1 37 ? -0.059 -13.125 6.891 1 98.69 37 ASP B C 1
ATOM 1745 O O . ASP B 1 37 ? 1.021 -13.266 6.316 1 98.69 37 ASP B O 1
ATOM 1749 N N . VAL B 1 38 ? -0.993 -12.281 6.543 1 98.81 38 VAL B N 1
ATOM 1750 C CA . VAL B 1 38 ? -0.759 -11.336 5.453 1 98.81 38 VAL B CA 1
ATOM 1751 C C . VAL B 1 38 ? 0.319 -10.336 5.855 1 98.81 38 VAL B C 1
ATOM 1753 O O . VAL B 1 38 ? 0.321 -9.836 6.984 1 98.81 38 VAL B O 1
ATOM 1756 N N . GLU B 1 39 ? 1.223 -10.062 4.945 1 98.25 39 GLU B N 1
ATOM 1757 C CA . GLU B 1 39 ? 2.262 -9.055 5.133 1 98.25 39 GLU B CA 1
ATOM 1758 C C . GLU B 1 39 ? 2.248 -8.031 4 1 98.25 39 GLU B C 1
ATOM 1760 O O . GLU B 1 39 ? 1.578 -8.227 2.984 1 98.25 39 GLU B O 1
ATOM 1765 N N . GLU B 1 40 ? 2.893 -6.898 4.246 1 98 40 GLU B N 1
ATOM 1766 C CA . GLU B 1 40 ? 3.168 -5.914 3.205 1 98 40 GLU B CA 1
ATOM 1767 C C . GLU B 1 40 ? 4.465 -6.234 2.469 1 98 40 GLU B C 1
ATOM 1769 O O . GLU B 1 40 ? 5.555 -6.109 3.035 1 98 40 GLU B O 1
ATOM 1774 N N . ALA B 1 41 ? 4.332 -6.582 1.262 1 97.88 41 ALA B N 1
ATOM 1775 C CA . ALA B 1 41 ? 5.516 -6.984 0.501 1 97.88 41 ALA B CA 1
ATOM 1776 C C . ALA B 1 41 ? 5.961 -5.875 -0.444 1 97.88 41 ALA B C 1
ATOM 1778 O O . ALA B 1 41 ? 5.152 -5.32 -1.19 1 97.88 41 ALA B O 1
ATOM 1779 N N . PHE B 1 42 ? 7.254 -5.543 -0.433 1 97.5 42 PHE B N 1
ATOM 1780 C CA . PHE B 1 42 ? 7.855 -4.555 -1.32 1 97.5 42 PHE B CA 1
ATOM 1781 C C . PHE B 1 42 ? 8.695 -5.234 -2.395 1 97.5 42 PHE B C 1
ATOM 1783 O O . PHE B 1 42 ? 9.023 -6.418 -2.279 1 97.5 42 PHE B O 1
ATOM 1790 N N . GLY B 1 43 ? 8.984 -4.48 -3.402 1 94.12 43 GLY B N 1
ATOM 1791 C CA . GLY B 1 43 ? 9.977 -4.91 -4.367 1 94.12 43 GLY B CA 1
ATOM 1792 C C . GLY B 1 43 ? 9.414 -5.82 -5.445 1 94.12 43 GLY B C 1
ATOM 1793 O O . GLY B 1 43 ? 10.164 -6.477 -6.168 1 94.12 43 GLY B O 1
ATOM 1794 N N . ALA B 1 44 ? 8.148 -5.922 -5.488 1 95.62 44 ALA B N 1
ATOM 1795 C CA . ALA B 1 44 ? 7.535 -6.688 -6.566 1 95.62 44 ALA B CA 1
ATOM 1796 C C . ALA B 1 44 ? 7.582 -5.918 -7.883 1 95.62 44 ALA B C 1
ATOM 1798 O O . ALA B 1 44 ? 7.867 -4.719 -7.898 1 95.62 44 ALA B O 1
ATOM 1799 N N . TYR B 1 45 ? 7.348 -6.641 -8.969 1 96.06 45 TYR B N 1
ATOM 1800 C CA . TYR B 1 45 ? 7.332 -6.062 -10.312 1 96.06 45 TYR B CA 1
ATOM 1801 C C . TYR B 1 45 ? 6.027 -6.387 -11.031 1 96.06 45 TYR B C 1
ATOM 1803 O O . TYR B 1 45 ? 5.418 -7.434 -10.781 1 96.06 45 TYR B O 1
ATOM 1811 N N . LEU B 1 46 ? 5.609 -5.492 -11.852 1 94.5 46 LEU B N 1
ATOM 1812 C CA . LEU B 1 46 ? 4.504 -5.699 -12.781 1 94.5 46 LEU B CA 1
ATOM 1813 C C . LEU B 1 46 ? 5.008 -5.742 -14.219 1 94.5 46 LEU B C 1
ATOM 1815 O O . LEU B 1 46 ? 5.949 -5.031 -14.57 1 94.5 46 LEU B O 1
ATOM 1819 N N . PHE B 1 47 ? 4.348 -6.582 -14.992 1 93.44 47 PHE B N 1
ATOM 1820 C CA . PHE B 1 47 ? 4.656 -6.59 -16.422 1 93.44 47 PHE B CA 1
ATOM 1821 C C . PHE B 1 47 ? 3.734 -5.645 -17.172 1 93.44 47 PHE B C 1
ATOM 1823 O O . PHE B 1 47 ? 2.566 -5.961 -17.406 1 93.44 47 PHE B O 1
ATOM 1830 N N . LEU B 1 48 ? 4.238 -4.484 -17.516 1 91.88 48 LEU B N 1
ATOM 1831 C CA . LEU B 1 48 ? 3.482 -3.428 -18.172 1 91.88 48 LEU B CA 1
ATOM 1832 C C . LEU B 1 48 ? 4.199 -2.961 -19.438 1 91.88 48 LEU B C 1
ATOM 1834 O O . LEU B 1 48 ? 5.402 -2.705 -19.422 1 91.88 48 LEU B O 1
ATOM 1838 N N . ASP B 1 49 ? 3.436 -2.891 -20.531 1 89.56 49 ASP B N 1
ATOM 1839 C CA . ASP B 1 49 ? 3.947 -2.408 -21.812 1 89.56 49 ASP B CA 1
ATOM 1840 C C . ASP B 1 49 ? 5.199 -3.178 -22.219 1 89.56 49 ASP B C 1
ATOM 1842 O O . ASP B 1 49 ? 6.199 -2.578 -22.625 1 89.56 49 ASP B O 1
ATOM 1846 N N . GLY B 1 50 ? 5.27 -4.438 -21.938 1 89.44 50 GLY B N 1
ATOM 1847 C CA . GLY B 1 50 ? 6.328 -5.309 -22.422 1 89.44 50 GLY B CA 1
ATOM 1848 C C . GLY B 1 50 ? 7.547 -5.324 -21.516 1 89.44 50 GLY B C 1
ATOM 1849 O O . GLY B 1 50 ? 8.562 -5.934 -21.844 1 89.44 50 GLY B O 1
ATOM 1850 N N . GLU B 1 51 ? 7.379 -4.645 -20.391 1 93.31 51 GLU B N 1
ATOM 1851 C CA . GLU B 1 51 ? 8.531 -4.566 -19.5 1 93.31 51 GLU B CA 1
ATOM 1852 C C . GLU B 1 51 ? 8.117 -4.785 -18.047 1 93.31 51 GLU B C 1
ATOM 1854 O O . GLU B 1 51 ? 6.977 -4.52 -17.672 1 93.31 51 GLU B O 1
ATOM 1859 N N . TRP B 1 52 ? 9.117 -5.332 -17.359 1 94.62 52 TRP B N 1
ATOM 1860 C CA . TRP B 1 52 ? 8.93 -5.43 -15.922 1 94.62 52 TRP B CA 1
ATOM 1861 C C . TRP B 1 52 ? 9.172 -4.082 -15.25 1 94.62 52 TRP B C 1
ATOM 1863 O O . TRP B 1 52 ? 10.227 -3.477 -15.43 1 94.62 52 TRP B O 1
ATOM 1873 N N . ARG B 1 53 ? 8.219 -3.646 -14.492 1 96.19 53 ARG B N 1
ATOM 1874 C CA . ARG B 1 53 ? 8.312 -2.361 -13.805 1 96.19 53 ARG B CA 1
ATOM 1875 C C . ARG B 1 53 ? 8.227 -2.543 -12.289 1 96.19 53 ARG B C 1
ATOM 1877 O O . ARG B 1 53 ? 7.324 -3.219 -11.789 1 96.19 53 ARG B O 1
ATOM 1884 N N . LEU B 1 54 ? 9.125 -1.913 -11.641 1 97.62 54 LEU B N 1
ATOM 1885 C CA . LEU B 1 54 ? 9.234 -2.039 -10.188 1 97.62 54 LEU B CA 1
ATOM 1886 C C . LEU B 1 54 ? 8.07 -1.351 -9.492 1 97.62 54 LEU B C 1
ATOM 1888 O O . LEU B 1 54 ? 7.684 -0.243 -9.867 1 97.62 54 LEU B O 1
ATOM 1892 N N . MET B 1 55 ? 7.461 -1.991 -8.508 1 97.88 55 MET B N 1
ATOM 1893 C CA . MET B 1 55 ? 6.508 -1.404 -7.566 1 97.88 55 MET B CA 1
ATOM 1894 C C . MET B 1 55 ? 7.23 -0.804 -6.367 1 97.88 55 MET B C 1
ATOM 1896 O O . MET B 1 55 ? 7.82 -1.53 -5.562 1 97.88 55 MET B O 1
ATOM 1900 N N . LYS B 1 56 ? 7.156 0.453 -6.215 1 98 56 LYS B N 1
ATOM 1901 C CA . LYS B 1 56 ? 7.758 1.109 -5.059 1 98 56 LYS B CA 1
ATOM 1902 C C . LYS B 1 56 ? 6.816 1.087 -3.861 1 98 56 LYS B C 1
ATOM 1904 O O . LYS B 1 56 ? 7.195 1.489 -2.76 1 98 56 LYS B O 1
ATOM 1909 N N . TYR B 1 57 ? 5.656 0.631 -4.062 1 98.44 57 TYR B N 1
ATOM 1910 C CA . TYR B 1 57 ? 4.621 0.497 -3.047 1 98.44 57 TYR B CA 1
ATOM 1911 C C . TYR B 1 57 ? 4.406 -0.966 -2.68 1 98.44 57 TYR B C 1
ATOM 1913 O O . TYR B 1 57 ? 4.664 -1.861 -3.486 1 98.44 57 TYR B O 1
ATOM 1921 N N . PRO B 1 58 ? 3.943 -1.156 -1.469 1 98.5 58 PRO B N 1
ATOM 1922 C CA . PRO B 1 58 ? 3.729 -2.541 -1.045 1 98.5 58 PRO B CA 1
ATOM 1923 C C . PRO B 1 58 ? 2.428 -3.129 -1.59 1 98.5 58 PRO B C 1
ATOM 1925 O O . PRO B 1 58 ? 1.562 -2.389 -2.062 1 98.5 58 PRO B O 1
ATOM 1928 N N . HIS B 1 59 ? 2.326 -4.395 -1.607 1 98.69 59 HIS B N 1
ATOM 1929 C CA . HIS B 1 59 ? 1.114 -5.16 -1.883 1 98.69 59 HIS B CA 1
ATOM 1930 C C . HIS B 1 59 ? 0.908 -6.258 -0.844 1 98.69 59 HIS B C 1
ATOM 1932 O O . HIS B 1 59 ? 1.847 -6.637 -0.139 1 98.69 59 HIS B O 1
ATOM 1938 N N . PRO B 1 60 ? -0.328 -6.703 -0.625 1 98.88 60 PRO B N 1
ATOM 1939 C CA . PRO B 1 60 ? -0.574 -7.789 0.327 1 98.88 60 PRO B CA 1
ATOM 1940 C C . PRO B 1 60 ? -0.134 -9.148 -0.205 1 98.88 60 PRO B C 1
ATOM 1942 O O . PRO B 1 60 ? -0.416 -9.484 -1.358 1 98.88 60 PRO B O 1
ATOM 1945 N N . ALA B 1 61 ? 0.538 -9.883 0.583 1 98.81 61 ALA B N 1
ATOM 1946 C CA . ALA B 1 61 ? 0.926 -11.25 0.246 1 98.81 61 ALA B CA 1
ATOM 1947 C C . ALA B 1 61 ? 1.057 -12.109 1.501 1 98.81 61 ALA B C 1
ATOM 1949 O O . ALA B 1 61 ? 1.195 -11.578 2.609 1 98.81 61 ALA B O 1
ATOM 1950 N N . PHE B 1 62 ? 0.932 -13.398 1.354 1 98.88 62 PHE B N 1
ATOM 1951 C CA . PHE B 1 62 ? 1.182 -14.328 2.453 1 98.88 62 PHE B CA 1
ATOM 1952 C C . PHE B 1 62 ? 1.688 -15.664 1.928 1 98.88 62 PHE B C 1
ATOM 1954 O O . PHE B 1 62 ? 1.558 -15.961 0.739 1 98.88 62 PHE B O 1
ATOM 1961 N N . GLU B 1 63 ? 2.258 -16.359 2.844 1 98.69 63 GLU B N 1
ATOM 1962 C CA . GLU B 1 63 ? 2.838 -17.641 2.471 1 98.69 63 GLU B CA 1
ATOM 1963 C C . GLU B 1 63 ? 1.928 -18.797 2.877 1 98.69 63 GLU B C 1
ATOM 1965 O O . GLU B 1 63 ? 1.307 -18.75 3.941 1 98.69 63 GLU B O 1
ATOM 1970 N N . ILE B 1 64 ? 1.806 -19.703 2.025 1 98.25 64 ILE B N 1
ATOM 1971 C CA . ILE B 1 64 ? 1.286 -21.031 2.33 1 98.25 64 ILE B CA 1
ATOM 1972 C C . ILE B 1 64 ? 2.426 -22.047 2.311 1 98.25 64 ILE B C 1
ATOM 1974 O O . ILE B 1 64 ? 2.951 -22.391 1.244 1 98.25 64 ILE B O 1
ATOM 1978 N N . LYS B 1 65 ? 2.705 -22.5 3.469 1 96.38 65 LYS B N 1
ATOM 1979 C CA . LYS B 1 65 ? 3.85 -23.406 3.586 1 96.38 65 LYS B CA 1
ATOM 1980 C C . LYS B 1 65 ? 3.43 -24.844 3.375 1 96.38 65 LYS B C 1
ATOM 1982 O O . LYS B 1 65 ? 2.41 -25.297 3.912 1 96.38 65 LYS B O 1
ATOM 1987 N N . PRO B 1 66 ? 4.258 -25.562 2.605 1 91.31 66 PRO B N 1
ATOM 1988 C CA . PRO B 1 66 ? 5.543 -25.172 2.025 1 91.31 66 PRO B CA 1
ATOM 1989 C C . PRO B 1 66 ? 5.402 -24.578 0.628 1 91.31 66 PRO B C 1
ATOM 1991 O O . PRO B 1 66 ? 4.457 -24.891 -0.094 1 91.31 66 PRO B O 1
ATOM 1994 N N . GLN B 1 67 ? 6.145 -23.531 0.13 1 93.56 67 GLN B N 1
ATOM 1995 C CA . GLN B 1 67 ? 6.633 -23.25 -1.215 1 93.56 67 GLN B CA 1
ATOM 1996 C C . GLN B 1 67 ? 5.703 -22.281 -1.943 1 93.56 67 GLN B C 1
ATOM 1998 O O . GLN B 1 67 ? 5.949 -21.922 -3.096 1 93.56 67 GLN B O 1
ATOM 2003 N N . ILE B 1 68 ? 4.527 -21.891 -1.308 1 98.31 68 ILE B N 1
ATOM 2004 C CA . ILE B 1 68 ? 3.564 -21.094 -2.062 1 98.31 68 ILE B CA 1
ATOM 2005 C C . ILE B 1 68 ? 3.488 -19.688 -1.479 1 98.31 68 ILE B C 1
ATOM 2007 O O . ILE B 1 68 ? 3.459 -19.516 -0.257 1 98.31 68 ILE B O 1
ATOM 2011 N N . GLU B 1 69 ? 3.502 -18.75 -2.311 1 98.56 69 GLU B N 1
ATOM 2012 C CA . GLU B 1 69 ? 3.158 -17.375 -1.97 1 98.56 69 GLU B CA 1
ATOM 2013 C C . GLU B 1 69 ? 1.871 -16.938 -2.666 1 98.56 69 GLU B C 1
ATOM 2015 O O . GLU B 1 69 ? 1.652 -17.266 -3.836 1 98.56 69 GLU B O 1
ATOM 2020 N N . VAL B 1 70 ? 1.086 -16.234 -1.954 1 98.88 70 VAL B N 1
ATOM 2021 C CA . VAL B 1 70 ? -0.19 -15.734 -2.457 1 98.88 70 VAL B CA 1
ATOM 2022 C C . VAL B 1 70 ? -0.278 -14.227 -2.238 1 98.88 70 VAL B C 1
ATOM 2024 O O . VAL B 1 70 ? 0.148 -13.719 -1.199 1 98.88 70 VAL B O 1
ATOM 2027 N N . GLY B 1 71 ? -0.805 -13.539 -3.236 1 98.81 71 GLY B N 1
ATOM 2028 C CA . GLY B 1 71 ? -0.942 -12.102 -3.051 1 98.81 71 GLY B CA 1
ATOM 2029 C C . GLY B 1 71 ? -1.759 -11.438 -4.141 1 98.81 71 GLY B C 1
ATOM 2030 O O . GLY B 1 71 ? -2.432 -12.117 -4.922 1 98.81 71 GLY B O 1
ATOM 2031 N N . ALA B 1 72 ? -1.761 -10.125 -4.121 1 98.81 72 ALA B N 1
ATOM 2032 C CA . ALA B 1 72 ? -2.432 -9.312 -5.133 1 98.81 72 ALA B CA 1
ATOM 2033 C C . ALA B 1 72 ? -1.639 -8.047 -5.438 1 98.81 72 ALA B C 1
ATOM 2035 O O . ALA B 1 72 ? -1.062 -7.438 -4.531 1 98.81 72 ALA B O 1
ATOM 2036 N N . THR B 1 73 ? -1.556 -7.738 -6.684 1 98.19 73 THR B N 1
ATOM 2037 C CA . THR B 1 73 ? -1.061 -6.461 -7.184 1 98.19 73 THR B CA 1
ATOM 2038 C C . THR B 1 73 ? -2.143 -5.734 -7.977 1 98.19 73 THR B C 1
ATOM 2040 O O . THR B 1 73 ? -3.211 -6.293 -8.234 1 98.19 73 THR B O 1
ATOM 2043 N N . PRO B 1 74 ? -1.907 -4.492 -8.32 1 96.88 74 PRO B N 1
ATOM 2044 C CA . PRO B 1 74 ? -2.902 -3.807 -9.148 1 96.88 74 PRO B CA 1
ATOM 2045 C C . PRO B 1 74 ? -3.18 -4.531 -10.461 1 96.88 74 PRO B C 1
ATOM 2047 O O . PRO B 1 74 ? -4.23 -4.328 -11.07 1 96.88 74 PRO B O 1
ATOM 2050 N N . GLU B 1 75 ? -2.32 -5.363 -10.789 1 95.69 75 GLU B N 1
ATOM 2051 C CA . GLU B 1 75 ? -2.471 -6.082 -12.055 1 95.69 75 GLU B CA 1
ATOM 2052 C C . GLU B 1 75 ? -3.367 -7.305 -11.891 1 95.69 75 GLU B C 1
ATOM 2054 O O . GLU B 1 75 ? -4.18 -7.609 -12.766 1 95.69 75 GLU B O 1
ATOM 2059 N N . SER B 1 76 ? -3.176 -8.031 -10.758 1 97.19 76 SER B N 1
ATOM 2060 C CA . SER B 1 76 ? -3.887 -9.305 -10.633 1 97.19 76 SER B CA 1
ATOM 2061 C C . SER B 1 76 ? -3.729 -9.883 -9.227 1 97.19 76 SER B C 1
ATOM 2063 O O . SER B 1 76 ? -2.912 -9.406 -8.438 1 97.19 76 SER B O 1
ATOM 2065 N N . TYR B 1 77 ? -4.629 -10.836 -8.969 1 98.75 77 TYR B N 1
ATOM 2066 C CA . TYR B 1 77 ? -4.375 -11.797 -7.902 1 98.75 77 TYR B CA 1
ATOM 2067 C C . TYR B 1 77 ? -3.445 -12.906 -8.375 1 98.75 77 TYR B C 1
ATOM 2069 O O . TYR B 1 77 ? -3.449 -13.266 -9.555 1 98.75 77 TYR B O 1
ATOM 2077 N N . TYR B 1 78 ? -2.672 -13.422 -7.402 1 98.81 78 TYR B N 1
ATOM 2078 C CA . TYR B 1 78 ? -1.718 -14.398 -7.914 1 98.81 78 TYR B CA 1
ATOM 2079 C C . TYR B 1 78 ? -1.349 -15.414 -6.84 1 98.81 78 TYR B C 1
ATOM 2081 O O . TYR B 1 78 ? -1.513 -15.148 -5.645 1 98.81 78 TYR B O 1
ATOM 2089 N N . PHE B 1 79 ? -0.875 -16.547 -7.273 1 98.88 79 PHE B N 1
ATOM 2090 C CA . PHE B 1 79 ? -0.005 -17.391 -6.465 1 98.88 79 PHE B CA 1
ATOM 2091 C C . PHE B 1 79 ? 1.317 -17.656 -7.18 1 98.88 79 PHE B C 1
ATOM 2093 O O . PHE B 1 79 ? 1.412 -17.484 -8.398 1 98.88 79 PHE B O 1
ATOM 2100 N N . VAL B 1 80 ? 2.309 -17.969 -6.426 1 98.5 80 VAL B N 1
ATOM 2101 C CA . VAL B 1 80 ? 3.613 -18.422 -6.902 1 98.5 80 VAL B CA 1
ATOM 2102 C C . VAL B 1 80 ? 4.031 -19.672 -6.137 1 98.5 80 VAL B C 1
ATOM 2104 O O . VAL B 1 80 ? 3.957 -19.703 -4.906 1 98.5 80 VAL B O 1
ATOM 2107 N N . VAL B 1 81 ? 4.402 -20.672 -6.852 1 98.44 81 VAL B N 1
ATOM 2108 C CA . VAL B 1 81 ? 4.914 -21.875 -6.195 1 98.44 81 VAL B CA 1
ATOM 2109 C C . VAL B 1 81 ? 6.352 -22.125 -6.641 1 98.44 81 VAL B C 1
ATOM 2111 O O . VAL B 1 81 ? 6.652 -22.094 -7.836 1 98.44 81 VAL B O 1
ATOM 2114 N N . ALA B 1 82 ? 7.191 -22.312 -5.652 1 97.5 82 ALA B N 1
ATOM 2115 C CA . ALA B 1 82 ? 8.586 -22.656 -5.922 1 97.5 82 ALA B CA 1
ATOM 2116 C C . ALA B 1 82 ? 8.734 -24.156 -6.184 1 97.5 82 ALA B C 1
ATOM 2118 O O . ALA B 1 82 ? 8.305 -24.984 -5.375 1 97.5 82 ALA B O 1
ATOM 2119 N N . VAL B 1 83 ? 9.359 -24.5 -7.266 1 97.56 83 VAL B N 1
ATOM 2120 C CA . VAL B 1 83 ? 9.539 -25.891 -7.641 1 97.56 83 VAL B CA 1
ATOM 2121 C C . VAL B 1 83 ? 11.016 -26.156 -7.938 1 97.56 83 VAL B C 1
ATOM 2123 O O . VAL B 1 83 ? 11.602 -25.531 -8.82 1 97.56 83 VAL B O 1
ATOM 2126 N N . PRO B 1 84 ? 11.617 -27.109 -7.246 1 96.19 84 PRO B N 1
ATOM 2127 C CA . PRO B 1 84 ? 12.992 -27.484 -7.582 1 96.19 84 PRO B CA 1
ATOM 2128 C C . PRO B 1 84 ? 13.125 -28 -9.008 1 96.19 84 PRO B C 1
ATOM 2130 O O . PRO B 1 84 ? 12.25 -28.719 -9.492 1 96.19 84 PRO B O 1
ATOM 2133 N N . LYS B 1 85 ? 14.25 -27.625 -9.586 1 96.19 85 LYS B N 1
ATOM 2134 C CA . LYS B 1 85 ? 14.492 -27.984 -10.977 1 96.19 85 LYS B CA 1
ATOM 2135 C C . LYS B 1 85 ? 14.383 -29.484 -11.188 1 96.19 85 LYS B C 1
ATOM 2137 O O . LYS B 1 85 ? 13.82 -29.938 -12.18 1 96.19 85 LYS B O 1
ATOM 2142 N N . GLU B 1 86 ? 14.836 -30.281 -10.234 1 94.94 86 GLU B N 1
ATOM 2143 C CA . GLU B 1 86 ? 14.906 -31.734 -10.359 1 94.94 86 GLU B CA 1
ATOM 2144 C C . GLU B 1 86 ? 13.516 -32.344 -10.328 1 94.94 86 GLU B C 1
ATOM 2146 O O . GLU B 1 86 ? 13.352 -33.531 -10.688 1 94.94 86 GLU B O 1
ATOM 2151 N N . ARG B 1 87 ? 12.484 -31.562 -10.016 1 95.56 87 ARG B N 1
ATOM 2152 C CA . ARG B 1 87 ? 11.133 -32.094 -9.922 1 95.56 87 ARG B CA 1
ATOM 2153 C C . ARG B 1 87 ? 10.273 -31.625 -11.086 1 95.56 87 ARG B C 1
ATOM 2155 O O . ARG B 1 87 ? 9.094 -31.984 -11.172 1 95.56 87 ARG B O 1
ATOM 2162 N N . ILE B 1 88 ? 10.773 -30.859 -11.906 1 97.25 88 ILE B N 1
ATOM 2163 C CA . ILE B 1 88 ? 10.016 -30.312 -13.031 1 97.25 88 ILE B CA 1
ATOM 2164 C C . ILE B 1 88 ? 10.047 -31.281 -14.203 1 97.25 88 ILE B C 1
ATOM 2166 O O . ILE B 1 88 ? 11.125 -31.641 -14.695 1 97.25 88 ILE B O 1
ATOM 2170 N N . SER B 1 89 ? 8.891 -31.734 -14.578 1 96.81 89 SER B N 1
ATOM 2171 C CA . SER B 1 89 ? 8.758 -32.625 -15.734 1 96.81 89 SER B CA 1
ATOM 2172 C C . SER B 1 89 ? 7.953 -31.953 -16.844 1 96.81 89 SER B C 1
ATOM 2174 O O . SER B 1 89 ? 7.273 -30.953 -16.609 1 96.81 89 SER B O 1
ATOM 2176 N N . GLU B 1 90 ? 8.039 -32.5 -18 1 97.25 90 GLU B N 1
ATOM 2177 C CA . GLU B 1 90 ? 7.273 -31.969 -19.125 1 97.25 90 GLU B CA 1
ATOM 2178 C C . GLU B 1 90 ? 5.773 -32.031 -18.844 1 97.25 90 GLU B C 1
ATOM 2180 O O . GLU B 1 90 ? 5.035 -31.109 -19.172 1 97.25 90 GLU B O 1
ATOM 2185 N N . ASN B 1 91 ? 5.391 -33.125 -18.219 1 97.31 91 ASN B N 1
ATOM 2186 C CA . ASN B 1 91 ? 3.975 -33.312 -17.922 1 97.31 91 ASN B CA 1
ATOM 2187 C C . ASN B 1 91 ? 3.486 -32.281 -16.906 1 97.31 91 ASN B C 1
ATOM 2189 O O . ASN B 1 91 ? 2.379 -31.75 -17.047 1 97.31 91 ASN B O 1
ATOM 2193 N N . PHE B 1 92 ? 4.285 -32.031 -15.922 1 97.88 92 PHE B N 1
ATOM 2194 C CA . PHE B 1 92 ? 3.924 -31.016 -14.945 1 97.88 92 PHE B CA 1
ATOM 2195 C C . PHE B 1 92 ? 3.803 -29.656 -15.609 1 97.88 92 PHE B C 1
ATOM 2197 O O . PHE B 1 92 ? 2.814 -28.953 -15.406 1 97.88 92 PHE B O 1
ATOM 2204 N N . VAL B 1 93 ? 4.848 -29.266 -16.422 1 98.06 93 VAL B N 1
ATOM 2205 C CA . VAL B 1 93 ? 4.852 -27.969 -17.109 1 98.06 93 VAL B CA 1
ATOM 2206 C C . VAL B 1 93 ? 3.621 -27.859 -18 1 98.06 93 VAL B C 1
ATOM 2208 O O . VAL B 1 93 ? 2.92 -26.844 -17.984 1 98.06 93 VAL B O 1
ATOM 2211 N N . GLY B 1 94 ? 3.377 -28.891 -18.75 1 97.69 94 GLY B N 1
ATOM 2212 C CA . GLY B 1 94 ? 2.242 -28.891 -19.656 1 97.69 94 GLY B CA 1
ATOM 2213 C C . GLY B 1 94 ? 0.912 -28.703 -18.953 1 97.69 94 GLY B C 1
ATOM 2214 O O . GLY B 1 94 ? 0.102 -27.875 -19.359 1 97.69 94 GLY B O 1
ATOM 2215 N N . LEU B 1 95 ? 0.667 -29.406 -17.906 1 98.06 95 LEU B N 1
ATOM 2216 C CA . LEU B 1 95 ? -0.589 -29.312 -17.172 1 98.06 95 LEU B CA 1
ATOM 2217 C C . LEU B 1 95 ? -0.708 -27.938 -16.484 1 98.06 95 LEU B C 1
ATOM 2219 O O . LEU B 1 95 ? -1.793 -27.359 -16.438 1 98.06 95 LEU B O 1
ATOM 2223 N N . PHE B 1 96 ? 0.391 -27.484 -15.961 1 98.31 96 PHE B N 1
ATOM 2224 C CA . PHE B 1 96 ? 0.375 -26.188 -15.289 1 98.31 96 PHE B CA 1
ATOM 2225 C C . PHE B 1 96 ? -0.068 -25.094 -16.25 1 98.31 96 PHE B C 1
ATOM 2227 O O . PHE B 1 96 ? -0.973 -24.312 -15.93 1 98.31 96 PHE B O 1
ATOM 2234 N N . VAL B 1 97 ? 0.527 -25.031 -17.422 1 97.75 97 VAL B N 1
ATOM 2235 C CA . VAL B 1 97 ? 0.242 -23.969 -18.375 1 97.75 97 VAL B CA 1
ATOM 2236 C C . VAL B 1 97 ? -1.166 -24.141 -18.938 1 97.75 97 VAL B C 1
ATOM 2238 O O . VAL B 1 97 ? -1.828 -23.156 -19.297 1 97.75 97 VAL B O 1
ATOM 2241 N N . GLU B 1 98 ? -1.624 -25.344 -19.016 1 97.06 98 GLU B N 1
ATOM 2242 C CA . GLU B 1 98 ? -2.98 -25.609 -19.484 1 97.06 98 GLU B CA 1
ATOM 2243 C C . GLU B 1 98 ? -4.016 -25.156 -18.453 1 97.06 98 GLU B C 1
ATOM 2245 O O . GLU B 1 98 ? -5 -24.5 -18.812 1 97.06 98 GLU B O 1
ATOM 2250 N N . ILE B 1 99 ? -3.74 -25.469 -17.203 1 97.81 99 ILE B N 1
ATOM 2251 C CA . ILE B 1 99 ? -4.664 -25.141 -16.125 1 97.81 99 ILE B CA 1
ATOM 2252 C C . ILE B 1 99 ? -4.629 -23.641 -15.852 1 97.81 99 ILE B C 1
ATOM 2254 O O . ILE B 1 99 ? -5.656 -23.047 -15.523 1 97.81 99 ILE B O 1
ATOM 2258 N N . PHE B 1 100 ? -3.424 -23.078 -15.969 1 98.19 100 PHE B N 1
ATOM 2259 C CA . PHE B 1 100 ? -3.232 -21.672 -15.672 1 98.19 100 PHE B CA 1
ATOM 2260 C C . PHE B 1 100 ? -2.713 -20.922 -16.891 1 98.19 100 PHE B C 1
ATOM 2262 O O . PHE B 1 100 ? -1.519 -20.625 -16.984 1 98.19 100 PHE B O 1
ATOM 2269 N N . PRO B 1 101 ? -3.607 -20.484 -17.766 1 96.69 101 PRO B N 1
ATOM 2270 C CA . PRO B 1 101 ? -3.166 -19.875 -19.031 1 96.69 101 PRO B CA 1
ATOM 2271 C C . PRO B 1 101 ? -2.494 -18.516 -18.828 1 96.69 101 PRO B C 1
ATOM 2273 O O . PRO B 1 101 ? -1.737 -18.078 -19.688 1 96.69 101 PRO B O 1
ATOM 2276 N N . ARG B 1 102 ? -2.834 -17.844 -17.75 1 97.12 102 ARG B N 1
ATOM 2277 C CA . ARG B 1 102 ? -2.156 -16.594 -17.406 1 97.12 102 ARG B CA 1
ATOM 2278 C C . ARG B 1 102 ? -1.053 -16.828 -16.391 1 97.12 102 ARG B C 1
ATOM 2280 O O . ARG B 1 102 ? -1.21 -16.484 -15.211 1 97.12 102 ARG B O 1
ATOM 2287 N N . SER B 1 103 ? 0.071 -17.344 -16.922 1 97.5 103 SER B N 1
ATOM 2288 C CA . SER B 1 103 ? 1.112 -17.766 -15.992 1 97.5 103 SER B CA 1
ATOM 2289 C C . SER B 1 103 ? 2.484 -17.281 -16.438 1 97.5 103 SER B C 1
ATOM 2291 O O . SER B 1 103 ? 2.662 -16.875 -17.594 1 97.5 103 SER B O 1
ATOM 2293 N N . PHE B 1 104 ? 3.34 -17.203 -15.484 1 96.81 104 PHE B N 1
ATOM 2294 C CA . PHE B 1 104 ? 4.762 -16.922 -15.633 1 96.81 104 PHE B CA 1
ATOM 2295 C C . PHE B 1 104 ? 5.605 -18.031 -15.023 1 96.81 104 PHE B C 1
ATOM 2297 O O . PHE B 1 104 ? 5.246 -18.594 -13.984 1 96.81 104 PHE B O 1
ATOM 2304 N N . ILE B 1 105 ? 6.695 -18.312 -15.688 1 98.12 105 ILE B N 1
ATOM 2305 C CA . ILE B 1 105 ? 7.703 -19.188 -15.109 1 98.12 105 ILE B CA 1
ATOM 2306 C C . ILE B 1 105 ? 9.078 -18.531 -15.18 1 98.12 105 ILE B C 1
ATOM 2308 O O . ILE B 1 105 ? 9.508 -18.094 -16.25 1 98.12 105 ILE B O 1
ATOM 2312 N N . TYR B 1 106 ? 9.711 -18.438 -14.023 1 97.56 106 TYR B N 1
ATOM 2313 C CA . TYR B 1 106 ? 10.992 -17.75 -13.984 1 97.56 106 TYR B CA 1
ATOM 2314 C C . TYR B 1 106 ? 11.883 -18.312 -12.883 1 97.56 106 TYR B C 1
ATOM 2316 O O . TYR B 1 106 ? 11.422 -19.047 -12.023 1 97.56 106 TYR B O 1
ATOM 2324 N N . GLY B 1 107 ? 13.211 -18 -13 1 97 107 GLY B N 1
ATOM 2325 C CA . GLY B 1 107 ? 14.172 -18.438 -12 1 97 107 GLY B CA 1
ATOM 2326 C C . GLY B 1 107 ? 14.055 -17.703 -10.68 1 97 107 GLY B C 1
ATOM 2327 O O . GLY B 1 107 ? 13.688 -16.531 -10.656 1 97 107 GLY B O 1
ATOM 2328 N N . ALA B 1 108 ? 14.43 -18.359 -9.609 1 94.88 108 ALA B N 1
ATOM 2329 C CA . ALA B 1 108 ? 14.344 -17.781 -8.273 1 94.88 108 ALA B CA 1
ATOM 2330 C C . ALA B 1 108 ? 15.414 -16.703 -8.078 1 94.88 108 ALA B C 1
ATOM 2332 O O . ALA B 1 108 ? 15.172 -15.688 -7.418 1 94.88 108 ALA B O 1
ATOM 2333 N N . GLN B 1 109 ? 16.531 -16.891 -8.625 1 93.75 109 GLN B N 1
ATOM 2334 C CA . GLN B 1 109 ? 17.625 -15.938 -8.477 1 93.75 109 GLN B CA 1
ATOM 2335 C C . GLN B 1 109 ? 17.516 -14.797 -9.484 1 93.75 109 GLN B C 1
ATOM 2337 O O . GLN B 1 109 ? 17.594 -13.625 -9.117 1 93.75 109 GLN B O 1
ATOM 2342 N N . ASP B 1 110 ? 17.344 -15.141 -10.711 1 91.62 110 ASP B N 1
ATOM 2343 C CA . ASP B 1 110 ? 17.125 -14.141 -11.75 1 91.62 110 ASP B CA 1
ATOM 2344 C C . ASP B 1 110 ? 15.648 -14.031 -12.102 1 91.62 110 ASP B C 1
ATOM 2346 O O . ASP B 1 110 ? 15.234 -14.445 -13.188 1 91.62 110 ASP B O 1
ATOM 2350 N N . PHE B 1 111 ? 14.961 -13.344 -11.32 1 89.38 111 PHE B N 1
ATOM 2351 C CA . PHE B 1 111 ? 13.508 -13.414 -11.391 1 89.38 111 PHE B CA 1
ATOM 2352 C C . PHE B 1 111 ? 12.977 -12.469 -12.461 1 89.38 111 PHE B C 1
ATOM 2354 O O . PHE B 1 111 ? 11.781 -12.484 -12.766 1 89.38 111 PHE B O 1
ATOM 2361 N N . LEU B 1 112 ? 13.773 -11.672 -13.086 1 86.31 112 LEU B N 1
ATOM 2362 C CA . LEU B 1 112 ? 13.297 -10.758 -14.125 1 86.31 112 LEU B CA 1
ATOM 2363 C C . LEU B 1 112 ? 13.477 -11.367 -15.508 1 86.31 112 LEU B C 1
ATOM 2365 O O . LEU B 1 112 ? 13.008 -10.805 -16.5 1 86.31 112 LEU B O 1
ATOM 2369 N N . SER B 1 113 ? 14.117 -12.492 -15.539 1 83.94 113 SER B N 1
ATOM 2370 C CA . SER B 1 113 ? 14.266 -13.234 -16.781 1 83.94 113 SER B CA 1
ATOM 2371 C C . SER B 1 113 ? 13.406 -14.492 -16.781 1 83.94 113 SER B C 1
ATOM 2373 O O . SER B 1 113 ? 13.805 -15.523 -16.25 1 83.94 113 SER B O 1
ATOM 2375 N N . ASP B 1 114 ? 12.242 -14.414 -17.5 1 89.94 114 ASP B N 1
ATOM 2376 C CA . ASP B 1 114 ? 11.305 -15.523 -17.484 1 89.94 114 ASP B CA 1
ATOM 2377 C C . ASP B 1 114 ? 11.633 -16.547 -18.578 1 89.94 114 ASP B C 1
ATOM 2379 O O . ASP B 1 114 ? 12.039 -16.172 -19.672 1 89.94 114 ASP B O 1
ATOM 2383 N N . VAL B 1 115 ? 11.484 -17.75 -18.219 1 95.75 115 VAL B N 1
ATOM 2384 C CA . VAL B 1 115 ? 11.594 -18.781 -19.234 1 95.75 115 VAL B CA 1
ATOM 2385 C C . VAL B 1 115 ? 10.266 -18.922 -19.984 1 95.75 115 VAL B C 1
ATOM 2387 O O . VAL B 1 115 ? 10.211 -19.484 -21.078 1 95.75 115 VAL B O 1
ATOM 2390 N N . TYR B 1 116 ? 9.18 -18.453 -19.312 1 96.94 116 TYR B N 1
ATOM 2391 C CA . TYR B 1 116 ? 7.871 -18.422 -19.953 1 96.94 116 TYR B CA 1
ATOM 2392 C C . TYR B 1 116 ? 7.051 -17.234 -19.438 1 96.94 116 TYR B C 1
ATOM 2394 O O . TYR B 1 116 ? 7.012 -16.984 -18.234 1 96.94 116 TYR B O 1
ATOM 2402 N N . ASN B 1 117 ? 6.469 -16.5 -20.312 1 96.38 117 ASN B N 1
ATOM 2403 C CA . ASN B 1 117 ? 5.598 -15.352 -20.078 1 96.38 117 ASN B CA 1
ATOM 2404 C C . ASN B 1 117 ? 4.398 -15.359 -21.031 1 96.38 117 ASN B C 1
ATOM 2406 O O . ASN B 1 117 ? 4.543 -15.086 -22.219 1 96.38 117 ASN B O 1
ATOM 2410 N N . TRP B 1 118 ? 3.23 -15.469 -20.453 1 95.19 118 TRP B N 1
ATOM 2411 C CA . TRP B 1 118 ? 2.047 -15.656 -21.281 1 95.19 118 TRP B CA 1
ATOM 2412 C C . TRP B 1 118 ? 1.728 -14.391 -22.078 1 95.19 118 TRP B C 1
ATOM 2414 O O . TRP B 1 118 ? 1.029 -14.438 -23.094 1 95.19 118 TRP B O 1
ATOM 2424 N N . ARG B 1 119 ? 2.193 -13.273 -21.609 1 93.69 119 ARG B N 1
ATOM 2425 C CA . ARG B 1 119 ? 1.906 -12 -22.281 1 93.69 119 ARG B CA 1
ATOM 2426 C C . ARG B 1 119 ? 2.885 -11.75 -23.422 1 93.69 119 ARG B C 1
ATOM 2428 O O . ARG B 1 119 ? 2.627 -10.914 -24.297 1 93.69 119 ARG B O 1
ATOM 2435 N N . ARG B 1 120 ? 3.953 -12.367 -23.375 1 92.62 120 ARG B N 1
ATOM 2436 C CA . ARG B 1 120 ? 5.016 -12.125 -24.344 1 92.62 120 ARG B CA 1
ATOM 2437 C C . ARG B 1 120 ? 5.109 -13.266 -25.344 1 92.62 120 ARG B C 1
ATOM 2439 O O . ARG B 1 120 ? 5.227 -13.031 -26.547 1 92.62 120 ARG B O 1
ATOM 2446 N N . ASP B 1 121 ? 5.086 -14.539 -24.891 1 91.5 121 ASP B N 1
ATOM 2447 C CA . ASP B 1 121 ? 5.473 -15.703 -25.672 1 91.5 121 ASP B CA 1
ATOM 2448 C C . ASP B 1 121 ? 4.281 -16.266 -26.438 1 91.5 121 ASP B C 1
ATOM 2450 O O . ASP B 1 121 ? 4.449 -16.906 -27.469 1 91.5 121 ASP B O 1
ATOM 2454 N N . GLY B 1 122 ? 3.029 -15.984 -26.031 1 83.06 122 GLY B N 1
ATOM 2455 C CA . GLY B 1 122 ? 1.874 -16.609 -26.641 1 83.06 122 GLY B CA 1
ATOM 2456 C C . GLY B 1 122 ? 1.828 -18.109 -26.422 1 83.06 122 GLY B C 1
ATOM 2457 O O . GLY B 1 122 ? 1.982 -18.594 -25.297 1 83.06 122 GLY B O 1
ATOM 2458 N N . ARG B 1 123 ? 1.597 -18.891 -27.547 1 85.75 123 ARG B N 1
ATOM 2459 C CA . ARG B 1 123 ? 1.516 -20.344 -27.438 1 85.75 123 ARG B CA 1
ATOM 2460 C C . ARG B 1 123 ? 2.895 -20.984 -27.562 1 85.75 123 ARG B C 1
ATOM 2462 O O . ARG B 1 123 ? 3.572 -20.797 -28.578 1 85.75 123 ARG B O 1
ATOM 2469 N N . VAL B 1 124 ? 3.369 -21.516 -26.594 1 92.38 124 VAL B N 1
ATOM 2470 C CA . VAL B 1 124 ? 4.641 -22.234 -26.531 1 92.38 124 VAL B CA 1
ATOM 2471 C C . VAL B 1 124 ? 4.41 -23.656 -26.031 1 92.38 124 VAL B C 1
ATOM 2473 O O . VAL B 1 124 ? 3.596 -23.875 -25.125 1 92.38 124 VAL B O 1
ATOM 2476 N N . SER B 1 125 ? 5.078 -24.594 -26.641 1 95.5 125 SER B N 1
ATOM 2477 C CA . SER B 1 125 ? 4.918 -25.984 -26.219 1 95.5 125 SER B CA 1
ATOM 2478 C C . SER B 1 125 ? 5.602 -26.219 -24.875 1 95.5 125 SER B C 1
ATOM 2480 O O . SER B 1 125 ? 6.625 -25.594 -24.562 1 95.5 125 SER B O 1
ATOM 2482 N N . PRO B 1 126 ? 5.07 -27.125 -24.078 1 96.81 126 PRO B N 1
ATOM 2483 C CA . PRO B 1 126 ? 5.723 -27.484 -22.812 1 96.81 126 PRO B CA 1
ATOM 2484 C C . PRO B 1 126 ? 7.168 -27.938 -23 1 96.81 126 PRO B C 1
ATOM 2486 O O . PRO B 1 126 ? 8.016 -27.688 -22.141 1 96.81 126 PRO B O 1
ATOM 2489 N N . THR B 1 127 ? 7.402 -28.562 -24.125 1 97.44 127 THR B N 1
ATOM 2490 C CA . THR B 1 127 ? 8.75 -29.031 -24.422 1 97.44 127 THR B CA 1
ATOM 2491 C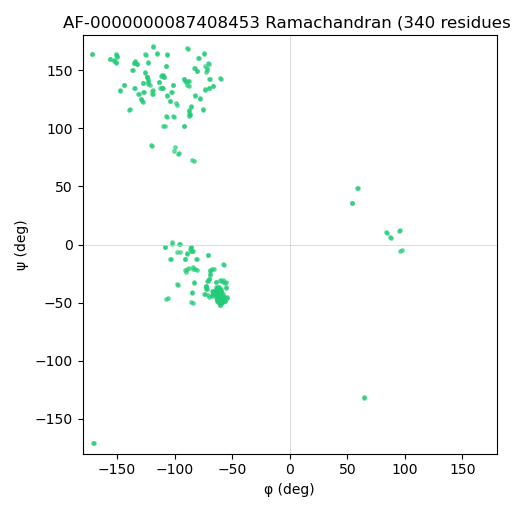 C . THR B 1 127 ? 9.719 -27.859 -24.531 1 97.44 127 THR B C 1
ATOM 2493 O O . THR B 1 127 ? 10.836 -27.922 -24.016 1 97.44 127 THR B O 1
ATOM 2496 N N . GLU B 1 128 ? 9.32 -26.859 -25.188 1 97 128 GLU B N 1
ATOM 2497 C CA . GLU B 1 128 ? 10.164 -25.672 -25.328 1 97 128 GLU B CA 1
ATOM 2498 C C . GLU B 1 128 ? 10.438 -25.016 -23.984 1 97 128 GLU B C 1
ATOM 2500 O O . GLU B 1 128 ? 11.555 -24.562 -23.719 1 97 128 GLU B O 1
ATOM 2505 N N . ILE B 1 129 ? 9.438 -24.953 -23.188 1 97.62 129 ILE B N 1
ATOM 2506 C CA . ILE B 1 129 ? 9.586 -24.375 -21.859 1 97.62 129 ILE B CA 1
ATOM 2507 C C . ILE B 1 129 ? 10.578 -25.203 -21.047 1 97.62 129 ILE B C 1
ATOM 2509 O O . ILE B 1 129 ? 11.484 -24.656 -20.406 1 97.62 129 ILE B O 1
ATOM 2513 N N . LEU B 1 130 ? 10.406 -26.5 -21.094 1 97.69 130 LEU B N 1
ATOM 2514 C CA . LEU B 1 130 ? 11.273 -27.391 -20.344 1 97.69 130 LEU B CA 1
ATOM 2515 C C . LEU B 1 130 ? 12.719 -27.266 -20.812 1 97.69 130 LEU B C 1
ATOM 2517 O O . LEU B 1 130 ? 13.648 -27.312 -20 1 97.69 130 LEU B O 1
ATOM 2521 N N . GLU B 1 131 ? 12.922 -27.141 -22.094 1 97.31 131 GLU B N 1
ATOM 2522 C CA . GLU B 1 131 ? 14.258 -26.984 -22.641 1 97.31 131 GLU B CA 1
ATOM 2523 C C . GLU B 1 131 ? 14.938 -25.734 -22.062 1 97.31 131 GLU B C 1
ATOM 2525 O O . GLU B 1 131 ? 16.125 -25.766 -21.75 1 97.31 131 GLU B O 1
ATOM 2530 N N . LYS B 1 132 ? 14.18 -24.672 -21.969 1 96.81 132 LYS B N 1
ATOM 2531 C CA . LYS B 1 132 ? 14.719 -23.453 -21.375 1 96.81 132 LYS B CA 1
ATOM 2532 C C . LYS B 1 132 ? 15.07 -23.656 -19.906 1 96.81 132 LYS B C 1
ATOM 2534 O O . LYS B 1 132 ? 16.094 -23.156 -19.438 1 96.81 132 LYS B O 1
ATOM 2539 N N . ILE B 1 133 ? 14.242 -24.375 -19.188 1 97.56 133 ILE B N 1
ATOM 2540 C CA . ILE B 1 133 ? 14.484 -24.672 -17.781 1 97.56 133 ILE B CA 1
ATOM 2541 C C . ILE B 1 133 ? 15.766 -25.5 -17.641 1 97.56 133 ILE B C 1
ATOM 2543 O O . ILE B 1 133 ? 16.641 -25.172 -16.828 1 97.56 133 ILE B O 1
ATOM 2547 N N . GLU B 1 134 ? 15.875 -26.516 -18.453 1 96.75 134 GLU B N 1
ATOM 2548 C CA . GLU B 1 134 ? 17.016 -27.422 -18.406 1 96.75 134 GLU B CA 1
ATOM 2549 C C . GLU B 1 134 ? 18.312 -26.688 -18.766 1 96.75 134 GLU B C 1
ATOM 2551 O O . GLU B 1 134 ? 19.375 -27 -18.234 1 96.75 134 GLU B O 1
ATOM 2556 N N . GLY B 1 135 ? 18.203 -25.734 -19.609 1 96 135 GLY B N 1
ATOM 2557 C CA . GLY B 1 135 ? 19.375 -24.969 -20.047 1 96 135 GLY B CA 1
ATOM 2558 C C . GLY B 1 135 ? 19.781 -23.891 -19.062 1 96 135 GLY B C 1
ATOM 2559 O O . GLY B 1 135 ? 20.859 -23.312 -19.188 1 96 135 GLY B O 1
ATOM 2560 N N . SER B 1 136 ? 18.984 -23.594 -18.125 1 95.25 136 SER B N 1
ATOM 2561 C CA . SER B 1 136 ? 19.234 -22.547 -17.125 1 95.25 136 SER B CA 1
ATOM 2562 C C . SER B 1 136 ? 20.125 -23.078 -16 1 95.25 136 SER B C 1
ATOM 2564 O O . SER B 1 136 ? 20.094 -24.266 -15.688 1 95.25 136 SER B O 1
ATOM 2566 N N . SER B 1 137 ? 20.891 -22.188 -15.367 1 95.06 137 SER B N 1
ATOM 2567 C CA . SER B 1 137 ? 21.734 -22.531 -14.227 1 95.06 137 SER B CA 1
ATOM 2568 C C . SER B 1 137 ? 20.938 -22.469 -12.922 1 95.06 137 SER B C 1
ATOM 2570 O O . SER B 1 137 ? 21.438 -22.859 -11.867 1 95.06 137 SER B O 1
ATOM 2572 N N . GLU B 1 138 ? 19.672 -22.078 -13.031 1 96.44 138 GLU B N 1
ATOM 2573 C CA . GLU B 1 138 ? 18.828 -22 -11.852 1 96.44 138 GLU B CA 1
ATOM 2574 C C . GLU B 1 138 ? 18.5 -23.391 -11.312 1 96.44 138 GLU B C 1
ATOM 2576 O O . GLU B 1 138 ? 18.266 -24.328 -12.086 1 96.44 138 GLU B O 1
ATOM 2581 N N . ASN B 1 139 ? 18.453 -23.484 -9.938 1 96 139 ASN B N 1
ATOM 2582 C CA . ASN B 1 139 ? 18.094 -24.766 -9.32 1 96 139 ASN B CA 1
ATOM 2583 C C . ASN B 1 139 ? 16.656 -24.734 -8.805 1 96 139 ASN B C 1
ATOM 2585 O O . ASN B 1 139 ? 16.109 -25.781 -8.445 1 96 139 ASN B O 1
ATOM 2589 N N . LEU B 1 140 ? 16.125 -23.562 -8.773 1 96.88 140 LEU B N 1
ATOM 2590 C CA . LEU B 1 140 ? 14.766 -23.344 -8.289 1 96.88 140 LEU B CA 1
ATOM 2591 C C . LEU B 1 140 ? 14 -22.422 -9.227 1 96.88 140 LEU B C 1
ATOM 2593 O O . LEU B 1 140 ? 14.539 -21.422 -9.695 1 96.88 140 LEU B O 1
ATOM 2597 N N . PHE B 1 141 ? 12.703 -22.828 -9.547 1 97.94 141 PHE B N 1
ATOM 2598 C CA . PHE B 1 141 ? 11.891 -22.016 -10.438 1 97.94 141 PHE B CA 1
ATOM 2599 C C . PHE B 1 141 ? 10.57 -2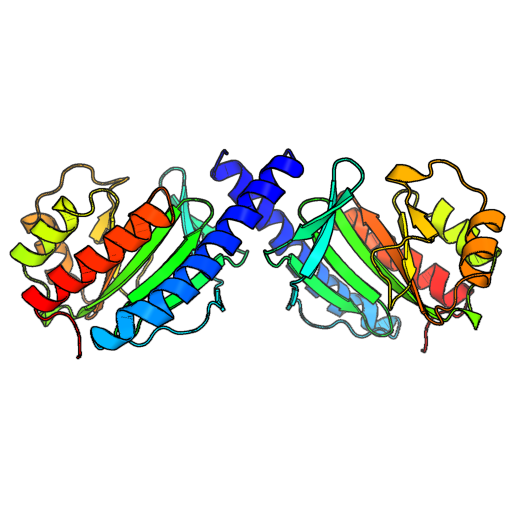1.641 -9.773 1 97.94 141 PHE B C 1
ATOM 2601 O O . PHE B 1 141 ? 10.008 -22.406 -9 1 97.94 141 PHE B O 1
ATOM 2608 N N . GLN B 1 142 ? 10.156 -20.469 -10.078 1 98.31 142 GLN B N 1
ATOM 2609 C CA . GLN B 1 142 ? 8.875 -19.938 -9.617 1 98.31 142 GLN B CA 1
ATOM 2610 C C . GLN B 1 142 ? 7.801 -20.078 -10.695 1 98.31 142 GLN B C 1
ATOM 2612 O O . GLN B 1 142 ? 7.973 -19.594 -11.82 1 98.31 142 GLN B O 1
ATOM 2617 N N . PHE B 1 143 ? 6.758 -20.766 -10.367 1 98.5 143 PHE B N 1
ATOM 2618 C CA . PHE B 1 143 ? 5.57 -20.875 -11.203 1 98.5 143 PHE B CA 1
ATOM 2619 C C . PHE B 1 143 ? 4.461 -19.969 -10.695 1 98.5 143 PHE B C 1
ATOM 2621 O O . PHE B 1 143 ? 3.891 -20.219 -9.625 1 98.5 143 PHE B O 1
ATOM 2628 N N . GLU B 1 144 ? 4.191 -18.953 -11.445 1 98.5 144 GLU B N 1
ATOM 2629 C CA . GLU B 1 144 ? 3.213 -17.938 -11.039 1 98.5 144 GLU B CA 1
ATOM 2630 C C . GLU B 1 144 ? 1.963 -18 -11.914 1 98.5 144 GLU B C 1
ATOM 2632 O O . GLU B 1 144 ? 2.057 -18.172 -13.133 1 98.5 144 GLU B O 1
ATOM 2637 N N . ALA B 1 145 ? 0.853 -17.953 -11.344 1 98.75 145 ALA B N 1
ATOM 2638 C CA . ALA B 1 145 ? -0.421 -17.859 -12.055 1 98.75 145 ALA B CA 1
ATOM 2639 C C . ALA B 1 145 ? -1.207 -16.625 -11.602 1 98.75 145 ALA B C 1
ATOM 2641 O O . ALA B 1 145 ? -1.225 -16.297 -10.414 1 98.75 145 ALA B O 1
ATOM 2642 N N . ASN B 1 146 ? -1.842 -15.977 -12.555 1 98.38 146 ASN B N 1
ATOM 2643 C CA . ASN B 1 146 ? -2.584 -14.75 -12.305 1 98.38 146 ASN B CA 1
ATOM 2644 C C . ASN B 1 146 ? -4.086 -14.961 -12.461 1 98.38 146 ASN B C 1
ATOM 2646 O O . ASN B 1 146 ? -4.523 -15.75 -13.297 1 98.38 146 ASN B O 1
ATOM 2650 N N . PHE B 1 147 ? -4.84 -14.25 -11.648 1 98.69 147 PHE B N 1
ATOM 2651 C CA . PHE B 1 147 ? -6.289 -14.406 -11.617 1 98.69 147 PHE B CA 1
ATOM 2652 C C . PHE B 1 147 ? -6.973 -13.039 -11.578 1 98.69 147 PHE B C 1
ATOM 2654 O O . PHE B 1 147 ? -6.398 -12.062 -11.094 1 98.69 147 PHE B O 1
ATOM 2661 N N . GLY B 1 148 ? -8.242 -13.008 -12.031 1 97.44 148 GLY B N 1
ATOM 2662 C CA . GLY B 1 148 ? -8.984 -11.766 -12.086 1 97.44 148 GLY B CA 1
ATOM 2663 C C . GLY B 1 148 ? -9.75 -11.461 -10.812 1 97.44 148 GLY B C 1
ATOM 2664 O O . GLY B 1 148 ? -10.32 -10.383 -10.664 1 97.44 148 GLY B O 1
ATOM 2665 N N . SER B 1 149 ? -9.781 -12.438 -9.867 1 98.19 149 SER B N 1
ATOM 2666 C CA . SER B 1 149 ? -10.516 -12.258 -8.625 1 98.19 149 SER B CA 1
ATOM 2667 C C . SER B 1 149 ? -9.969 -13.156 -7.52 1 98.19 149 SER B C 1
ATOM 2669 O O . SER B 1 149 ? -9.273 -14.133 -7.797 1 98.19 149 SER B O 1
ATOM 2671 N N . ALA B 1 150 ? -10.273 -12.773 -6.316 1 98.56 150 ALA B N 1
ATOM 2672 C CA . ALA B 1 150 ? -9.867 -13.578 -5.168 1 98.56 150 ALA B CA 1
ATOM 2673 C C . ALA B 1 150 ? -10.523 -14.953 -5.199 1 98.56 150 ALA B C 1
ATOM 2675 O O . ALA B 1 150 ? -9.922 -15.953 -4.805 1 98.56 150 ALA B O 1
ATOM 2676 N N . GLY B 1 151 ? -11.75 -14.945 -5.637 1 98.5 151 GLY B N 1
ATOM 2677 C CA . GLY B 1 151 ? -12.438 -16.219 -5.766 1 98.5 151 GLY B CA 1
ATOM 2678 C C . GLY B 1 151 ? -11.758 -17.172 -6.738 1 98.5 151 GLY B C 1
ATOM 2679 O O . GLY B 1 151 ? -11.586 -18.344 -6.441 1 98.5 151 GLY B O 1
ATOM 2680 N N . ALA B 1 152 ? -11.445 -16.656 -7.902 1 98.75 152 ALA B N 1
ATOM 2681 C CA . ALA B 1 152 ? -10.734 -17.453 -8.898 1 98.75 152 ALA B CA 1
ATOM 2682 C C . ALA B 1 152 ? -9.375 -17.891 -8.367 1 98.75 152 ALA B C 1
ATOM 2684 O O . ALA B 1 152 ? -8.93 -19.016 -8.633 1 98.75 152 ALA B O 1
ATOM 2685 N N . LEU B 1 153 ? -8.695 -17.031 -7.66 1 98.88 153 LEU B N 1
ATOM 2686 C CA . LEU B 1 153 ? -7.418 -17.359 -7.035 1 98.88 153 LEU B CA 1
ATOM 2687 C C . LEU B 1 153 ? -7.574 -18.531 -6.066 1 98.88 153 LEU B C 1
ATOM 2689 O O . LEU B 1 153 ? -6.77 -19.453 -6.078 1 98.88 153 LEU B O 1
ATOM 2693 N N . LYS B 1 154 ? -8.547 -18.469 -5.254 1 98.81 154 LYS B N 1
ATOM 2694 C CA . LYS B 1 154 ? -8.773 -19.562 -4.297 1 98.81 154 LYS B CA 1
ATOM 2695 C C . LYS B 1 154 ? -8.914 -20.891 -5.012 1 98.81 154 LYS B C 1
ATOM 2697 O O . LYS B 1 154 ? -8.266 -21.875 -4.633 1 98.81 154 LYS B O 1
ATOM 2702 N N . GLN B 1 155 ? -9.742 -20.891 -6.02 1 98.62 155 GLN B N 1
ATOM 2703 C CA . GLN B 1 155 ? -9.914 -22.109 -6.793 1 98.62 155 GLN B CA 1
ATOM 2704 C C . GLN B 1 155 ? -8.594 -22.562 -7.418 1 98.62 155 GLN B C 1
ATOM 2706 O O . GLN B 1 155 ? -8.297 -23.75 -7.477 1 98.62 155 GLN B O 1
ATOM 2711 N N . GLY B 1 156 ? -7.859 -21.562 -7.879 1 98.75 156 GLY B N 1
ATOM 2712 C CA . GLY B 1 156 ? -6.555 -21.875 -8.445 1 98.75 156 GLY B CA 1
ATOM 2713 C C . GLY B 1 156 ? -5.605 -22.516 -7.453 1 98.75 156 GLY B C 1
ATOM 2714 O O . GLY B 1 156 ? -4.875 -23.438 -7.801 1 98.75 156 GLY B O 1
ATOM 2715 N N . ILE B 1 157 ? -5.617 -22.047 -6.25 1 98.69 157 ILE B N 1
ATOM 2716 C CA . ILE B 1 157 ? -4.754 -22.578 -5.203 1 98.69 157 ILE B CA 1
ATOM 2717 C C . ILE B 1 157 ? -5.102 -24.031 -4.934 1 98.69 157 ILE B C 1
ATOM 2719 O O . ILE B 1 157 ? -4.211 -24.875 -4.816 1 98.69 157 ILE B O 1
ATOM 2723 N N . LEU B 1 158 ? -6.363 -24.312 -4.859 1 97.88 158 LEU B N 1
ATOM 2724 C CA . LEU B 1 158 ? -6.793 -25.688 -4.621 1 97.88 158 LEU B CA 1
ATOM 2725 C C . LEU B 1 158 ? -6.367 -26.594 -5.773 1 97.88 158 LEU B C 1
ATOM 2727 O O . LEU B 1 158 ? -5.922 -27.719 -5.547 1 97.88 158 LEU B O 1
ATOM 2731 N N . ARG B 1 159 ? -6.496 -26.125 -6.973 1 98.19 159 ARG B N 1
ATOM 2732 C CA . ARG B 1 159 ? -6.059 -26.875 -8.133 1 98.19 159 ARG B CA 1
ATOM 2733 C C . ARG B 1 159 ? -4.547 -27.094 -8.117 1 98.19 159 ARG B C 1
ATOM 2735 O O . ARG B 1 159 ? -4.059 -28.172 -8.484 1 98.19 159 ARG B O 1
ATOM 2742 N N . LEU B 1 160 ? -3.84 -26.062 -7.734 1 98.31 160 LEU B N 1
ATOM 2743 C CA . LEU B 1 160 ? -2.391 -26.172 -7.625 1 98.31 160 LEU B CA 1
ATOM 2744 C C . LEU B 1 160 ? -1.996 -27.234 -6.613 1 98.31 160 LEU B C 1
ATOM 2746 O O . LEU B 1 160 ? -1.072 -28.016 -6.855 1 98.31 160 LE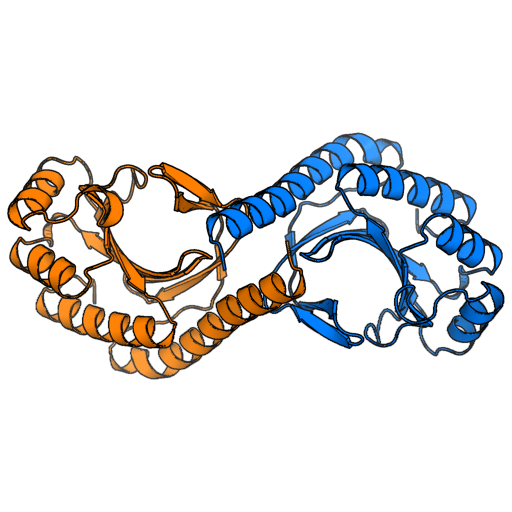U B O 1
ATOM 2750 N N . ILE B 1 161 ? -2.664 -27.219 -5.461 1 97 161 ILE B N 1
ATOM 2751 C CA . ILE B 1 161 ? -2.357 -28.188 -4.406 1 97 161 ILE B CA 1
ATOM 2752 C C . ILE B 1 161 ? -2.58 -29.609 -4.922 1 97 161 ILE B C 1
ATOM 2754 O O . ILE B 1 161 ? -1.735 -30.484 -4.727 1 97 161 ILE B O 1
ATOM 2758 N N . ASP B 1 162 ? -3.676 -29.812 -5.617 1 96.38 162 ASP B N 1
ATOM 2759 C CA . ASP B 1 162 ? -3.953 -31.109 -6.207 1 96.38 162 ASP B CA 1
ATOM 2760 C C . ASP B 1 162 ? -2.867 -31.516 -7.203 1 96.38 162 ASP B C 1
ATOM 2762 O O . ASP B 1 162 ? -2.35 -32.625 -7.16 1 96.38 162 ASP B O 1
ATOM 2766 N N . LEU B 1 163 ? -2.547 -30.578 -8.086 1 97 163 LEU B N 1
ATOM 2767 C CA . LEU B 1 163 ? -1.519 -30.797 -9.102 1 97 163 LEU B CA 1
ATOM 2768 C C . LEU B 1 163 ? -0.166 -31.078 -8.445 1 97 163 LEU B C 1
ATOM 2770 O O . LEU B 1 163 ? 0.551 -31.984 -8.859 1 97 163 LEU B O 1
ATOM 2774 N N . GLY B 1 164 ? 0.174 -30.266 -7.477 1 95.69 164 GLY B N 1
ATOM 2775 C CA . GLY B 1 164 ? 1.45 -30.406 -6.793 1 95.69 164 GLY B CA 1
ATOM 2776 C C . GLY B 1 164 ? 1.601 -31.734 -6.07 1 95.69 164 GLY B C 1
ATOM 2777 O O . GLY B 1 164 ? 2.688 -32.312 -6.047 1 95.69 164 GLY B O 1
ATOM 2778 N N . LYS B 1 165 ? 0.502 -32.219 -5.453 1 94.25 165 LYS B N 1
ATOM 2779 C CA . LYS B 1 165 ? 0.518 -33.5 -4.805 1 94.25 165 LYS B CA 1
ATOM 2780 C C . LYS B 1 165 ? 0.706 -34.625 -5.828 1 94.25 165 LYS B C 1
ATOM 2782 O O . LYS B 1 165 ? 1.483 -35.562 -5.602 1 94.25 165 LYS B O 1
ATOM 2787 N N . ARG B 1 166 ? 0.066 -34.531 -6.922 1 95.12 166 ARG B N 1
ATOM 2788 C CA . ARG B 1 166 ? 0.158 -35.531 -7.98 1 95.12 166 ARG B CA 1
ATOM 2789 C C . ARG B 1 166 ? 1.592 -35.688 -8.484 1 95.12 166 ARG B C 1
ATOM 2791 O O . ARG B 1 166 ? 2.059 -36.781 -8.742 1 95.12 166 ARG B O 1
ATOM 2798 N N . PHE B 1 167 ? 2.256 -34.531 -8.562 1 95.62 167 PHE B N 1
ATOM 2799 C CA . PHE B 1 167 ? 3.59 -34.531 -9.148 1 95.62 167 PHE B CA 1
ATOM 2800 C C . PHE B 1 167 ? 4.656 -34.469 -8.062 1 95.62 167 PHE B C 1
ATOM 2802 O O . PHE B 1 167 ? 5.848 -34.344 -8.367 1 95.62 167 PHE B O 1
ATOM 2809 N N . GLU B 1 168 ? 4.273 -34.438 -6.852 1 93.5 168 GLU B N 1
ATOM 2810 C CA . GLU B 1 168 ? 5.152 -34.5 -5.688 1 93.5 168 GLU B CA 1
ATOM 2811 C C . GLU B 1 168 ? 6.145 -33.344 -5.699 1 93.5 168 GLU B C 1
ATOM 2813 O O . GLU B 1 168 ? 7.344 -33.531 -5.512 1 93.5 168 GLU B O 1
ATOM 2818 N N . ILE B 1 169 ? 5.578 -32.156 -5.922 1 93 169 ILE B N 1
ATOM 2819 C CA . ILE B 1 169 ? 6.484 -31.016 -5.996 1 93 169 ILE B CA 1
ATOM 2820 C C . ILE B 1 169 ? 6.648 -30.391 -4.613 1 93 169 ILE B C 1
ATOM 2822 O O . ILE B 1 169 ? 7.551 -29.594 -4.391 1 93 169 ILE B O 1
ATOM 2826 N N . PHE B 1 170 ? 5.777 -30.797 -3.689 1 90.19 170 PHE B N 1
ATOM 2827 C CA . PHE B 1 170 ? 5.832 -30.203 -2.361 1 90.19 170 PHE B CA 1
ATOM 2828 C C . PHE B 1 170 ? 6.762 -31 -1.45 1 90.19 170 PHE B C 1
ATOM 2830 O O . PHE B 1 170 ? 6.832 -32.219 -1.54 1 90.19 170 PHE B O 1
ATOM 2837 N N . ASP B 1 171 ? 7.52 -30.156 -0.644 1 79.06 171 ASP B N 1
ATOM 2838 C CA . ASP B 1 171 ? 8.266 -30.812 0.435 1 79.06 171 ASP B CA 1
ATOM 2839 C C . ASP B 1 171 ? 7.375 -31.031 1.656 1 79.06 171 ASP B C 1
ATOM 2841 O O . ASP B 1 171 ? 7.438 -30.266 2.623 1 79.06 171 ASP B O 1
ATOM 2845 N N . LEU B 1 172 ? 6.418 -32.031 1.486 1 68.69 172 LEU B N 1
ATOM 2846 C CA . LEU B 1 172 ? 5.504 -32.281 2.592 1 68.69 172 LEU B CA 1
ATOM 2847 C C . LEU B 1 172 ? 6.102 -33.281 3.57 1 68.69 172 LEU B C 1
ATOM 2849 O O . LEU B 1 172 ? 6.91 -34.125 3.184 1 68.69 172 LEU B O 1
#

Radius of gyration: 24.78 Å; Cα contacts (8 Å, |Δi|>4): 603; chains: 2; bounding box: 41×69×54 Å

Organism: NCBI:txid2598455